Protein AF-A0A2D7YMP9-F1 (afdb_monomer)

Foldseek 3Di:
DDPVVLVVLLVLQVLLLLQLLVVLLVVLLVLLVLLVVLDDDFPDPVLNVLSVLQSLQVSSVVSVVVCVPPLSVCSNVPSDLVVSLLRQLLSSLVVVVQSVVQSVVCSVPVFGDDPVCVVVVVVVVCVCVVPPDPVVVVVVVVVSVVSSVVSSVSSVVSSVCVVVVVPDPVSVVSVVSNNCSNVVSLVVQQVCLLVVVCSNVVCQRSHPPRDRDHCVVVCVVVVVDDPVVSVVVVVVVD

Nearest PDB structures (foldseek):
  6v8q-assembly2_B  TM=9.177E-01  e=8.217E-13  Salmonella enterica subsp. enterica serovar Typhimurium str. 14028S
  6xlp-assembly1_A  TM=8.572E-01  e=4.202E-13  Escherichia coli
  6v8q-assembly1_A  TM=8.910E-01  e=3.458E-12  Salmonella enterica subsp. enterica serovar Typhimurium str. 14028S
  7t6d-assembly1_D  TM=9.020E-01  e=5.566E-11  Escherichia coli
  7t6d-assembly1_C  TM=8.479E-01  e=1.146E-11  Escherichia coli

Solvent-accessible surface area (backbone atoms only — not comparable to full-atom values): 12947 Å² total; per-residue (Å²): 134,56,75,67,63,52,49,55,51,36,53,51,45,48,54,34,48,53,54,42,38,52,54,47,19,54,51,39,39,62,55,46,52,56,41,63,70,63,42,85,81,58,93,42,75,66,29,45,52,44,52,54,32,32,47,51,7,51,30,40,45,54,45,48,53,49,36,60,72,61,45,48,55,46,37,74,70,51,91,47,71,71,59,52,35,52,52,49,15,50,52,51,34,52,52,50,51,51,52,50,54,33,49,58,43,25,65,73,71,71,47,65,80,46,87,72,49,48,60,54,50,50,51,52,47,47,60,53,55,78,68,44,52,72,64,54,58,49,47,54,54,49,50,52,51,51,45,34,52,47,32,38,48,47,38,51,50,40,57,75,42,37,72,63,55,71,69,45,73,58,59,65,55,51,50,51,51,32,53,50,24,36,53,50,30,41,53,52,46,36,51,26,62,73,70,65,39,52,72,51,59,74,51,51,74,60,49,82,94,52,75,75,58,77,52,64,74,60,36,41,72,71,67,77,42,60,68,68,63,49,52,53,52,53,65,73,75,107

Structure (mmCIF, N/CA/C/O backbone):
data_AF-A0A2D7YMP9-F1
#
_entry.id   AF-A0A2D7YMP9-F1
#
loop_
_atom_site.group_PDB
_atom_site.id
_atom_site.type_symbol
_atom_site.label_atom_id
_atom_site.label_alt_id
_atom_site.label_comp_id
_atom_site.label_asym_id
_atom_site.label_entity_id
_atom_site.label_seq_id
_atom_site.pdbx_PDB_ins_code
_atom_site.Cartn_x
_atom_site.Cartn_y
_atom_site.Cartn_z
_atom_site.occupancy
_atom_site.B_iso_or_equiv
_atom_site.auth_seq_id
_atom_site.auth_comp_id
_atom_site.auth_asym_id
_atom_site.auth_atom_id
_atom_site.pdbx_PDB_model_num
ATOM 1 N N . MET A 1 1 ? -30.411 -10.121 19.479 1.00 59.53 1 MET A N 1
ATOM 2 C CA . MET A 1 1 ? -30.102 -8.976 18.591 1.00 59.53 1 MET A CA 1
ATOM 3 C C . MET A 1 1 ? -30.874 -9.178 17.292 1.00 59.53 1 MET A C 1
ATOM 5 O O . MET A 1 1 ? -30.756 -10.252 16.712 1.00 59.53 1 MET A O 1
ATOM 9 N N . GLY A 1 2 ? -31.724 -8.233 16.882 1.00 77.62 2 GLY A N 1
ATOM 10 C CA . GLY A 1 2 ? -32.548 -8.393 15.673 1.00 77.62 2 GLY A CA 1
ATOM 11 C C . GLY A 1 2 ? -31.702 -8.449 14.391 1.00 77.62 2 GLY A C 1
ATOM 12 O O . GLY A 1 2 ? -30.609 -7.881 14.349 1.00 77.62 2 GLY A O 1
ATOM 13 N N . LYS A 1 3 ? -32.199 -9.111 13.332 1.00 76.50 3 LYS A N 1
ATOM 14 C CA . LYS A 1 3 ? -31.485 -9.246 12.041 1.00 76.50 3 LYS A CA 1
ATOM 15 C C . LYS A 1 3 ? -31.051 -7.886 11.462 1.00 76.50 3 LYS A C 1
ATOM 17 O O . LYS A 1 3 ? -29.930 -7.777 10.974 1.00 76.50 3 LYS A O 1
ATOM 22 N N . HIS A 1 4 ? -31.895 -6.857 11.575 1.00 79.75 4 HIS A N 1
ATOM 23 C CA . HIS A 1 4 ? -31.599 -5.490 11.119 1.00 79.75 4 HIS A CA 1
ATOM 24 C C . HIS A 1 4 ? -30.453 -4.844 11.911 1.00 79.75 4 HIS A C 1
ATOM 26 O O . HIS A 1 4 ? -29.448 -4.456 11.329 1.00 79.75 4 HIS A O 1
ATOM 32 N N . GLN A 1 5 ? -30.512 -4.893 13.245 1.00 84.44 5 GLN A N 1
ATOM 33 C CA . GLN A 1 5 ? -29.472 -4.338 14.119 1.00 84.44 5 GLN A CA 1
ATOM 34 C C . GLN A 1 5 ? -28.087 -4.974 13.886 1.00 84.44 5 GLN A C 1
ATOM 36 O O . GLN A 1 5 ? -27.057 -4.309 14.015 1.00 84.44 5 GLN A O 1
ATOM 41 N N . ARG A 1 6 ? -28.037 -6.272 13.542 1.00 85.94 6 ARG A N 1
ATOM 42 C CA . ARG A 1 6 ? -26.783 -6.947 13.167 1.00 85.94 6 ARG A CA 1
ATOM 43 C C . ARG A 1 6 ? -26.243 -6.425 11.834 1.00 85.94 6 ARG A C 1
ATOM 45 O O . ARG A 1 6 ? -25.046 -6.165 11.745 1.00 85.94 6 ARG A O 1
ATOM 52 N N . ARG A 1 7 ? -27.104 -6.266 10.823 1.00 87.62 7 ARG A N 1
ATOM 53 C CA . ARG A 1 7 ? -26.725 -5.740 9.500 1.00 87.62 7 ARG A CA 1
ATOM 54 C C . ARG A 1 7 ? -26.179 -4.318 9.597 1.00 87.62 7 ARG A C 1
ATOM 56 O O . ARG A 1 7 ? -25.094 -4.072 9.084 1.00 87.62 7 ARG A O 1
ATOM 63 N N . ASP A 1 8 ? -26.846 -3.438 10.338 1.00 89.69 8 ASP A N 1
ATOM 64 C CA . ASP A 1 8 ? -26.411 -2.044 10.510 1.00 89.69 8 ASP A CA 1
ATOM 65 C C . ASP A 1 8 ? -25.047 -1.956 11.201 1.00 89.69 8 ASP A C 1
ATOM 67 O O . ASP A 1 8 ? -24.183 -1.158 10.834 1.00 89.69 8 ASP A O 1
ATOM 71 N N . LYS A 1 9 ? -24.812 -2.833 12.183 1.00 90.06 9 LYS A N 1
ATOM 72 C CA . LYS A 1 9 ? -23.523 -2.921 12.868 1.00 90.06 9 LYS A CA 1
ATOM 73 C C . LYS A 1 9 ? -22.410 -3.383 11.930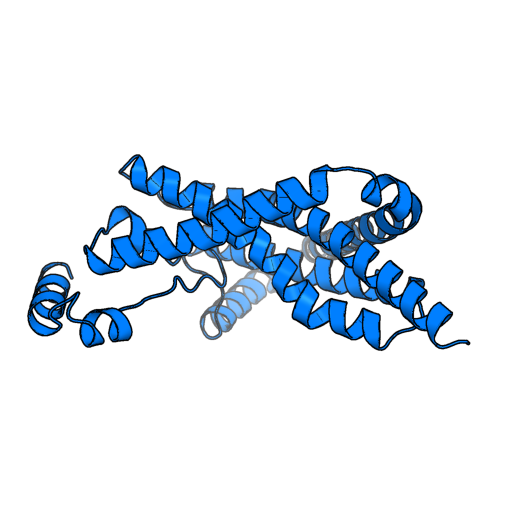 1.00 90.06 9 LYS A C 1
ATOM 75 O O . LYS A 1 9 ? -21.347 -2.772 11.934 1.00 90.06 9 LYS A O 1
ATOM 80 N N . ILE A 1 10 ? -22.652 -4.419 11.129 1.00 92.81 10 ILE A N 1
ATOM 81 C CA . ILE A 1 10 ? -21.683 -4.912 10.138 1.00 92.81 10 ILE A CA 1
ATOM 82 C C . ILE A 1 10 ? -21.397 -3.828 9.094 1.00 92.81 10 ILE A C 1
ATOM 84 O O . ILE A 1 10 ? -20.236 -3.527 8.838 1.00 92.81 10 ILE A O 1
ATOM 88 N N . ALA A 1 11 ? -22.429 -3.169 8.563 1.00 93.25 11 ALA A N 1
ATOM 89 C CA . ALA A 1 11 ? -22.275 -2.074 7.606 1.00 93.25 11 ALA A CA 1
ATOM 90 C C . ALA A 1 11 ? -21.438 -0.918 8.179 1.00 93.25 11 ALA A C 1
ATOM 92 O O . ALA A 1 11 ? -20.586 -0.358 7.486 1.00 93.25 11 ALA A O 1
ATOM 93 N N . ARG A 1 12 ? -21.618 -0.597 9.467 1.00 94.69 12 ARG A N 1
ATOM 94 C CA . ARG A 1 12 ? -20.795 0.391 10.176 1.00 94.69 12 ARG A CA 1
ATOM 95 C C . ARG A 1 12 ? -19.334 -0.050 10.306 1.00 94.69 12 ARG A C 1
ATOM 97 O O . ARG A 1 12 ? -18.453 0.783 10.115 1.00 94.69 12 ARG A O 1
ATOM 104 N N . LEU A 1 13 ? -19.067 -1.321 10.621 1.00 95.69 13 LEU A N 1
ATOM 105 C CA . LEU A 1 13 ? -17.701 -1.864 10.694 1.00 95.69 13 LEU A CA 1
ATOM 106 C C . LEU A 1 13 ? -17.018 -1.843 9.324 1.00 95.69 13 LEU A C 1
ATOM 108 O O . LEU A 1 13 ? -15.880 -1.402 9.228 1.00 95.69 13 LEU A O 1
ATOM 112 N N . ILE A 1 14 ? -17.729 -2.241 8.268 1.00 95.62 14 ILE A N 1
ATOM 113 C CA . ILE A 1 14 ? -17.225 -2.206 6.890 1.00 95.62 14 ILE A CA 1
ATOM 114 C C . ILE A 1 14 ? -16.919 -0.764 6.474 1.00 95.62 14 ILE A C 1
ATOM 116 O O . ILE A 1 14 ? -15.834 -0.483 5.977 1.00 95.62 14 ILE A O 1
ATOM 120 N N . SER A 1 15 ? -17.839 0.169 6.736 1.00 95.31 15 SER A N 1
ATOM 121 C CA . SER A 1 15 ? -17.632 1.590 6.428 1.00 95.31 15 SER A CA 1
ATOM 122 C C . SER A 1 15 ? -16.423 2.168 7.159 1.00 95.31 15 SER A C 1
ATOM 124 O O . SER A 1 15 ? -15.659 2.930 6.577 1.00 95.31 15 SER A O 1
ATOM 126 N N . TRP A 1 16 ? -16.244 1.806 8.430 1.00 97.00 16 TRP A N 1
ATOM 127 C CA . TRP A 1 16 ? -15.052 2.167 9.192 1.00 97.00 16 TRP A CA 1
ATOM 128 C C . TRP A 1 16 ? -13.780 1.580 8.568 1.00 97.00 16 TRP A C 1
ATOM 130 O O . TRP A 1 16 ? -12.804 2.306 8.392 1.00 97.00 16 TRP A O 1
ATOM 140 N N . GLY A 1 17 ? -13.820 0.301 8.188 1.00 96.81 17 GLY A N 1
ATOM 141 C CA . GLY A 1 17 ? -12.722 -0.393 7.527 1.00 96.81 17 GLY A CA 1
ATOM 142 C C . GLY A 1 17 ? -12.266 0.313 6.252 1.00 96.81 17 GLY A C 1
ATOM 143 O O . GLY A 1 17 ? -11.079 0.569 6.110 1.00 96.81 17 GLY A O 1
ATOM 144 N N . HIS A 1 18 ? -13.192 0.752 5.394 1.00 96.69 18 HIS A N 1
ATOM 145 C CA . HIS A 1 18 ? -12.845 1.521 4.194 1.00 96.69 18 HIS A CA 1
ATOM 146 C C . HIS A 1 18 ? -12.083 2.817 4.504 1.00 96.69 18 HIS A C 1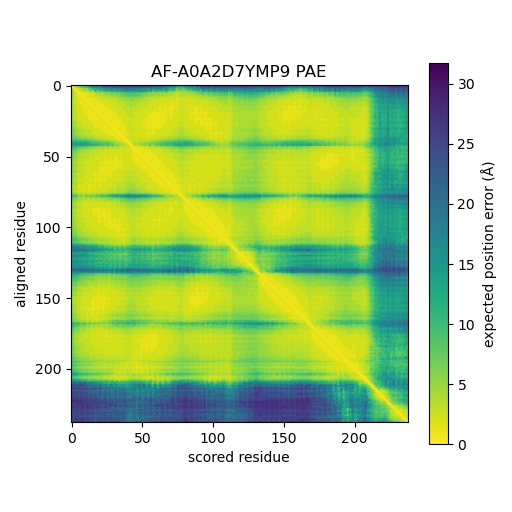
ATOM 148 O O . HIS A 1 18 ? -11.123 3.132 3.811 1.00 96.69 18 HIS A O 1
ATOM 154 N N . TRP A 1 19 ? -12.466 3.563 5.547 1.00 97.44 19 TRP A N 1
ATOM 155 C CA . TRP A 1 19 ? -11.752 4.788 5.934 1.00 97.44 19 TRP A CA 1
ATOM 156 C C . TRP A 1 19 ? -10.382 4.509 6.552 1.00 97.44 19 TRP A C 1
ATOM 158 O O . TRP A 1 19 ? -9.439 5.261 6.314 1.00 97.44 19 TRP A O 1
ATOM 168 N N . PHE A 1 20 ? -10.261 3.431 7.325 1.00 98.06 20 PHE A N 1
ATOM 169 C CA . PHE A 1 20 ? -8.976 2.961 7.836 1.00 98.06 20 PHE A CA 1
ATOM 170 C C . PHE A 1 20 ? -8.031 2.570 6.687 1.00 98.06 20 PHE A C 1
ATOM 172 O O . PHE A 1 20 ? -6.895 3.041 6.628 1.00 98.06 20 PHE A O 1
ATOM 179 N N . THR A 1 21 ? -8.533 1.793 5.725 1.00 97.75 21 THR A N 1
ATOM 180 C CA . THR A 1 21 ? -7.809 1.407 4.509 1.00 97.75 21 THR A CA 1
ATOM 181 C C . THR A 1 21 ? -7.459 2.611 3.648 1.00 97.75 21 THR A C 1
ATOM 183 O O . THR A 1 21 ? -6.346 2.681 3.150 1.00 97.75 21 THR A O 1
ATOM 186 N N . PHE A 1 22 ? -8.354 3.591 3.509 1.00 97.56 22 PHE A N 1
ATOM 187 C CA . PHE A 1 22 ? -8.082 4.815 2.756 1.00 97.56 22 PHE A CA 1
ATOM 188 C C . PHE A 1 22 ? -6.864 5.570 3.301 1.00 97.56 22 PHE A C 1
ATOM 190 O O . PHE A 1 22 ? -6.024 6.015 2.529 1.00 97.56 22 PHE A O 1
ATOM 197 N N . ILE A 1 23 ? -6.728 5.679 4.625 1.00 97.31 23 ILE A N 1
ATOM 198 C CA . ILE A 1 23 ? -5.545 6.305 5.234 1.00 97.31 23 ILE A CA 1
ATOM 199 C C . ILE A 1 23 ? -4.294 5.453 4.988 1.00 97.31 23 ILE A C 1
ATOM 201 O O . ILE A 1 23 ? -3.256 6.001 4.630 1.00 97.31 23 ILE A O 1
ATOM 205 N N . ASN A 1 24 ? -4.402 4.127 5.097 1.00 98.19 24 ASN A N 1
ATOM 206 C CA . ASN A 1 24 ? -3.301 3.214 4.783 1.00 98.19 24 ASN A CA 1
ATOM 207 C C . ASN A 1 24 ? -2.868 3.292 3.305 1.00 98.19 24 ASN A C 1
ATOM 209 O O . ASN A 1 24 ? -1.678 3.230 3.025 1.00 98.19 24 ASN A O 1
ATOM 213 N N . ILE A 1 25 ? -3.790 3.525 2.364 1.00 98.25 25 ILE A N 1
ATOM 214 C CA . ILE A 1 25 ? -3.462 3.812 0.957 1.00 98.25 25 ILE A CA 1
ATOM 215 C C . ILE A 1 25 ? -2.579 5.056 0.849 1.00 98.25 25 ILE A C 1
ATOM 217 O O . ILE A 1 25 ? -1.572 5.023 0.152 1.00 98.25 25 ILE A O 1
ATOM 221 N N . LEU A 1 26 ? -2.903 6.140 1.560 1.00 97.62 26 LEU A N 1
ATOM 222 C CA . LEU A 1 26 ? -2.080 7.355 1.532 1.00 97.62 26 LEU A CA 1
ATOM 223 C C . LEU A 1 26 ? -0.671 7.114 2.098 1.00 97.62 26 LEU A C 1
ATOM 225 O O . LEU A 1 26 ? 0.299 7.637 1.553 1.00 97.62 26 LEU A O 1
ATOM 229 N N . LEU A 1 27 ? -0.547 6.302 3.153 1.00 97.62 27 LEU A N 1
ATOM 230 C CA . LEU A 1 27 ? 0.755 5.903 3.705 1.00 97.62 27 LEU A CA 1
ATOM 231 C C . LEU A 1 27 ? 1.549 5.058 2.708 1.00 97.62 27 LEU A C 1
ATOM 233 O O . LEU A 1 27 ? 2.727 5.317 2.480 1.00 97.62 27 LEU A O 1
ATOM 237 N N . CYS A 1 28 ? 0.899 4.076 2.085 1.00 98.00 28 CYS A N 1
ATOM 238 C CA . CYS A 1 28 ? 1.513 3.229 1.073 1.00 98.00 28 CYS A CA 1
ATOM 239 C C . CYS A 1 28 ? 1.913 4.020 -0.173 1.00 98.00 28 CYS A C 1
ATOM 241 O O . CYS A 1 28 ? 2.969 3.741 -0.718 1.00 98.00 28 CYS A O 1
ATOM 243 N N . LEU A 1 29 ? 1.154 5.038 -0.585 1.00 98.19 29 LEU A N 1
ATOM 244 C CA . LEU A 1 29 ? 1.558 5.951 -1.658 1.00 98.19 29 LEU A CA 1
ATOM 245 C C . LEU A 1 29 ? 2.822 6.730 -1.276 1.00 98.19 29 LEU A C 1
ATOM 247 O O . LEU A 1 29 ? 3.768 6.765 -2.059 1.00 98.19 29 LEU A O 1
ATOM 251 N N . ALA A 1 30 ? 2.875 7.292 -0.064 1.00 97.81 30 ALA A N 1
ATOM 252 C CA . ALA A 1 30 ? 4.049 8.016 0.428 1.00 97.81 30 ALA A CA 1
ATOM 253 C C . ALA A 1 30 ? 5.300 7.123 0.544 1.00 97.81 30 ALA A C 1
ATOM 255 O O . ALA A 1 30 ? 6.406 7.557 0.237 1.00 97.81 30 ALA A O 1
ATOM 256 N N . LEU A 1 31 ? 5.143 5.859 0.945 1.00 97.00 31 LEU A N 1
ATOM 257 C CA . LEU A 1 31 ? 6.235 4.881 0.896 1.00 97.00 31 LEU A CA 1
ATOM 258 C C . LEU A 1 31 ? 6.564 4.478 -0.546 1.00 97.00 31 LEU A C 1
ATOM 260 O O . LEU A 1 31 ? 7.729 4.340 -0.898 1.00 97.00 31 LEU A O 1
ATOM 264 N N . GLY A 1 32 ? 5.551 4.348 -1.399 1.00 96.31 32 GLY A N 1
ATOM 265 C CA . GLY A 1 32 ? 5.676 4.009 -2.811 1.00 96.31 32 GLY A CA 1
ATOM 266 C C . GLY A 1 32 ? 6.517 5.007 -3.601 1.00 96.31 32 GLY A C 1
ATOM 267 O O . GLY A 1 32 ? 7.287 4.605 -4.468 1.00 96.31 32 GLY A O 1
ATOM 268 N N . SER A 1 33 ? 6.459 6.302 -3.267 1.00 96.94 33 SER A N 1
ATOM 269 C CA . SER A 1 33 ? 7.312 7.301 -3.927 1.00 96.94 33 SER A CA 1
ATOM 270 C C . SER A 1 33 ? 8.804 7.072 -3.674 1.00 96.94 33 SER A C 1
ATOM 272 O O . SER A 1 33 ? 9.626 7.478 -4.487 1.00 96.94 33 SER A O 1
ATOM 274 N N . LEU A 1 34 ? 9.166 6.377 -2.591 1.00 96.75 34 LEU A N 1
ATOM 275 C CA . LEU A 1 34 ? 10.555 6.020 -2.308 1.00 96.75 34 LEU A CA 1
ATOM 276 C C . LEU A 1 34 ? 11.070 4.888 -3.208 1.00 96.75 34 LEU A C 1
ATOM 278 O O . LEU A 1 34 ? 12.289 4.779 -3.350 1.00 96.75 34 LEU A O 1
ATOM 282 N N . TYR A 1 35 ? 10.180 4.081 -3.805 1.00 95.12 35 TYR A N 1
ATOM 283 C CA . TYR A 1 35 ? 10.531 3.125 -4.864 1.00 95.12 35 TYR A CA 1
ATOM 284 C C . TYR A 1 35 ? 10.782 3.850 -6.184 1.00 95.12 35 TYR A C 1
ATOM 286 O O . TYR A 1 35 ? 11.785 3.575 -6.832 1.00 95.12 35 TYR A O 1
ATOM 294 N N . LEU A 1 36 ? 9.937 4.828 -6.540 1.00 94.00 36 LEU A N 1
ATOM 295 C CA . LEU A 1 36 ? 10.167 5.677 -7.719 1.00 94.00 36 LEU A CA 1
ATOM 296 C C . LEU A 1 36 ? 11.530 6.380 -7.649 1.00 94.00 36 LEU A C 1
ATOM 298 O O . LEU A 1 36 ? 12.244 6.427 -8.639 1.00 94.00 36 LEU A O 1
ATOM 302 N N . GLU A 1 37 ? 11.904 6.890 -6.472 1.00 93.94 37 GLU A N 1
ATOM 303 C CA . GLU A 1 37 ? 13.219 7.506 -6.242 1.00 93.94 37 GLU A CA 1
ATOM 304 C C . GLU A 1 37 ? 14.374 6.497 -6.331 1.00 93.94 37 GLU A C 1
ATOM 306 O O . GLU A 1 37 ? 15.462 6.837 -6.784 1.00 93.94 37 GLU A O 1
ATOM 311 N N . ALA A 1 38 ? 14.153 5.263 -5.874 1.00 92.06 38 ALA A N 1
ATOM 312 C CA . ALA A 1 38 ? 15.165 4.210 -5.890 1.00 92.06 38 ALA A CA 1
ATOM 313 C C . ALA A 1 38 ? 15.384 3.600 -7.284 1.00 92.06 38 ALA A C 1
ATOM 315 O O . ALA A 1 38 ? 16.371 2.897 -7.488 1.00 92.06 38 ALA A O 1
ATOM 316 N N . SER A 1 39 ? 14.464 3.845 -8.215 1.00 90.38 39 SER A N 1
ATOM 317 C CA . SER A 1 39 ? 14.461 3.232 -9.540 1.00 90.38 39 SER A CA 1
ATOM 318 C C . SER A 1 39 ? 15.166 4.116 -10.569 1.00 90.38 39 SER A C 1
ATOM 320 O O . SER A 1 39 ? 15.154 5.344 -10.436 1.00 90.38 39 SER A O 1
ATOM 322 N N . PRO A 1 40 ? 15.757 3.531 -11.626 1.00 88.25 40 PRO A N 1
ATOM 323 C CA . PRO A 1 40 ? 16.297 4.307 -12.733 1.00 88.25 40 PRO A CA 1
ATOM 324 C C . PRO A 1 40 ? 15.221 5.220 -13.348 1.00 88.25 40 PRO A C 1
ATOM 326 O O . PRO A 1 40 ? 14.075 4.793 -13.517 1.00 88.25 40 PRO A O 1
ATOM 329 N N . PRO A 1 41 ? 15.556 6.475 -13.696 1.00 87.19 41 PRO A N 1
ATOM 330 C CA . PRO A 1 41 ? 14.599 7.377 -14.318 1.00 87.19 41 PRO A CA 1
ATOM 331 C C . PRO A 1 41 ? 14.206 6.866 -15.706 1.00 87.19 41 PRO A C 1
ATOM 333 O O . PRO A 1 41 ? 15.047 6.389 -16.465 1.00 87.19 41 PRO A O 1
ATOM 336 N N . SER A 1 42 ? 12.931 7.010 -16.065 1.00 90.00 42 SER A N 1
ATOM 337 C CA . SER A 1 42 ? 12.462 6.632 -17.398 1.00 90.00 42 SER A CA 1
ATOM 338 C C . SER A 1 42 ? 13.018 7.565 -18.477 1.00 90.00 42 SER A C 1
ATOM 340 O O . SER A 1 42 ? 13.043 8.783 -18.303 1.00 90.00 42 SER A O 1
ATOM 342 N N . GLU A 1 43 ? 13.377 7.008 -19.632 1.00 87.25 43 GLU A N 1
ATOM 343 C CA . GLU A 1 43 ? 13.958 7.773 -20.746 1.00 87.25 43 GLU A CA 1
ATOM 344 C C . GLU A 1 43 ? 12.920 8.568 -21.558 1.00 87.25 43 GLU A C 1
ATOM 346 O O . GLU A 1 43 ? 13.269 9.505 -22.277 1.00 87.25 43 GLU A O 1
ATOM 351 N N . THR A 1 44 ? 11.630 8.220 -21.451 1.00 94.38 44 THR A N 1
ATOM 352 C CA . THR A 1 44 ? 10.551 8.831 -22.243 1.00 94.38 44 THR A CA 1
ATOM 353 C C . THR A 1 44 ? 9.440 9.407 -21.370 1.00 94.38 44 THR A C 1
ATOM 355 O O . THR A 1 44 ? 9.093 8.868 -20.320 1.00 94.38 44 THR A O 1
ATOM 358 N N . ALA A 1 45 ? 8.807 10.487 -21.844 1.00 94.75 45 ALA A N 1
ATOM 359 C CA . ALA A 1 45 ? 7.686 11.119 -21.143 1.00 94.75 45 ALA A CA 1
ATOM 360 C C . ALA A 1 45 ? 6.490 10.168 -20.954 1.00 94.75 45 ALA A C 1
ATOM 362 O O . ALA A 1 45 ? 5.795 10.237 -19.941 1.00 94.75 45 ALA A O 1
ATOM 363 N N . LEU A 1 46 ? 6.263 9.267 -21.918 1.00 95.06 46 LEU A N 1
ATOM 364 C CA . LEU A 1 46 ? 5.216 8.252 -21.830 1.00 95.06 46 LEU A CA 1
ATOM 365 C C . LEU A 1 46 ? 5.517 7.244 -20.714 1.00 95.06 46 LEU A C 1
ATOM 367 O O . LEU A 1 46 ? 4.631 6.930 -19.922 1.00 95.06 46 LEU A O 1
ATOM 371 N N . ALA A 1 47 ? 6.768 6.793 -20.616 1.00 94.31 47 ALA A N 1
ATOM 372 C CA . ALA A 1 47 ? 7.214 5.887 -19.570 1.00 94.31 47 ALA A CA 1
ATOM 373 C C . ALA A 1 47 ? 7.147 6.537 -18.179 1.00 94.31 47 ALA A C 1
ATOM 375 O O . ALA A 1 47 ? 6.679 5.893 -17.245 1.00 94.31 47 ALA A O 1
ATOM 376 N N . THR A 1 48 ? 7.496 7.822 -18.045 1.00 95.50 48 THR A N 1
ATOM 377 C CA . THR A 1 48 ? 7.331 8.566 -16.784 1.00 95.50 48 THR A CA 1
ATOM 378 C C . THR A 1 48 ? 5.860 8.708 -16.386 1.00 95.50 48 THR A C 1
ATOM 380 O O . THR A 1 48 ? 5.506 8.518 -15.221 1.00 95.50 48 THR A O 1
ATOM 383 N N . LEU A 1 49 ? 4.979 9.032 -17.342 1.00 96.44 49 LEU A N 1
ATOM 384 C CA . LEU A 1 49 ? 3.53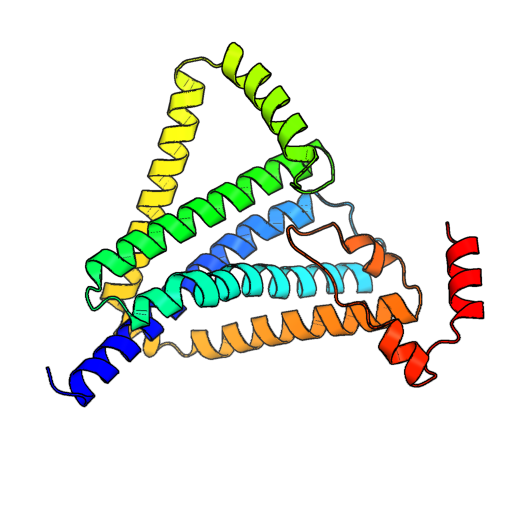9 9.102 -17.086 1.00 96.44 49 LEU A CA 1
ATOM 385 C C . LEU A 1 49 ? 3.005 7.740 -16.630 1.00 96.44 49 LEU A C 1
ATOM 387 O O . LEU A 1 49 ? 2.244 7.675 -15.663 1.00 96.44 49 LEU A O 1
ATOM 391 N N . TYR A 1 50 ? 3.441 6.663 -17.284 1.00 96.00 50 TYR A N 1
ATOM 392 C CA . TYR A 1 50 ? 3.124 5.302 -16.875 1.00 96.00 50 TYR A CA 1
ATOM 393 C C . TYR A 1 50 ? 3.588 5.019 -15.441 1.00 96.00 50 TYR A C 1
ATOM 395 O O . TYR A 1 50 ? 2.768 4.560 -14.649 1.00 96.00 50 TYR A O 1
ATOM 403 N N . SER A 1 51 ? 4.823 5.368 -15.057 1.00 95.75 51 SER A N 1
ATOM 404 C CA . SER A 1 51 ? 5.325 5.159 -13.688 1.00 95.75 51 SER A CA 1
ATOM 405 C C . SER A 1 51 ? 4.435 5.824 -12.638 1.00 95.75 51 SER A C 1
ATOM 407 O O . SER A 1 51 ? 4.115 5.212 -11.620 1.00 95.75 51 SER A O 1
ATOM 409 N N . VAL A 1 52 ? 3.982 7.059 -12.890 1.00 96.69 52 VAL A N 1
ATOM 410 C CA . VAL A 1 52 ? 3.096 7.800 -11.974 1.00 96.69 52 VAL A CA 1
ATOM 411 C C . VAL A 1 52 ? 1.713 7.156 -11.894 1.00 96.69 52 VAL A C 1
ATOM 413 O O . VAL A 1 52 ? 1.179 6.970 -10.799 1.00 96.69 52 VAL A O 1
ATOM 416 N N . VAL A 1 53 ? 1.119 6.797 -13.034 1.00 97.44 53 VAL A N 1
ATOM 417 C CA . VAL A 1 53 ? -0.202 6.150 -13.076 1.00 97.44 53 VAL A CA 1
ATOM 418 C C . VAL A 1 53 ? -0.151 4.777 -12.401 1.00 97.44 53 VAL A C 1
ATOM 420 O O . VAL A 1 53 ? -1.032 4.454 -11.602 1.00 97.44 53 VAL A O 1
ATOM 423 N N . ASN A 1 54 ? 0.903 4.002 -12.663 1.00 96.25 54 ASN A N 1
ATOM 424 C CA . ASN A 1 54 ? 1.133 2.699 -12.056 1.00 96.25 54 ASN A CA 1
ATOM 425 C C . ASN A 1 54 ? 1.361 2.813 -10.544 1.00 96.25 54 ASN A C 1
ATOM 427 O O . ASN A 1 54 ? 0.739 2.080 -9.783 1.00 96.25 54 ASN A O 1
ATOM 431 N N . TRP A 1 55 ? 2.159 3.784 -10.090 1.00 97.38 55 TRP A N 1
ATOM 432 C CA . TRP A 1 55 ? 2.381 4.058 -8.666 1.00 97.38 55 TRP A CA 1
ATOM 433 C C . TRP A 1 55 ? 1.066 4.320 -7.926 1.00 97.38 55 TRP A C 1
ATOM 435 O O . TRP A 1 55 ? 0.786 3.682 -6.909 1.00 97.38 55 TRP A O 1
ATOM 445 N N . ILE A 1 56 ? 0.231 5.219 -8.461 1.00 98.12 56 ILE A N 1
ATOM 446 C CA . ILE A 1 56 ? -1.056 5.565 -7.848 1.00 98.12 56 ILE A CA 1
ATOM 447 C C . ILE A 1 56 ? -1.980 4.344 -7.802 1.00 98.12 56 ILE A C 1
ATOM 449 O O . ILE A 1 56 ? -2.605 4.084 -6.774 1.00 98.12 56 ILE A O 1
ATOM 453 N N . GLY A 1 57 ? -2.074 3.598 -8.906 1.00 97.12 57 GLY A N 1
ATOM 454 C CA . GLY A 1 57 ? -2.930 2.418 -9.006 1.00 97.12 57 GLY A CA 1
ATOM 455 C C . GLY A 1 57 ? -2.491 1.287 -8.075 1.00 97.12 57 GLY A C 1
ATOM 456 O O . GLY A 1 57 ? -3.293 0.788 -7.283 1.00 97.12 57 GLY A O 1
ATOM 457 N N . HIS A 1 58 ? -1.213 0.908 -8.132 1.00 96.81 58 HIS A N 1
ATOM 458 C CA . HIS A 1 58 ? -0.650 -0.233 -7.407 1.00 96.81 58 HIS A CA 1
ATOM 459 C C . HIS A 1 58 ? -0.679 -0.034 -5.891 1.00 96.81 58 HIS A C 1
ATOM 461 O O . HIS A 1 58 ? -1.219 -0.865 -5.158 1.00 96.81 58 HIS A O 1
ATOM 467 N N . PHE A 1 59 ? -0.182 1.104 -5.398 1.00 97.06 59 PHE A N 1
ATOM 468 C CA . PHE A 1 59 ? -0.144 1.370 -3.955 1.00 97.06 59 PHE A CA 1
ATOM 469 C C . PHE A 1 59 ? -1.512 1.719 -3.358 1.00 97.06 59 PHE A C 1
ATOM 471 O O . PHE A 1 59 ? -1.678 1.643 -2.140 1.00 97.06 59 PHE A O 1
ATOM 478 N N . ALA A 1 60 ? -2.516 2.033 -4.184 1.00 97.12 60 ALA A N 1
ATOM 479 C CA . ALA A 1 60 ? -3.908 2.065 -3.743 1.00 97.12 60 ALA A CA 1
ATOM 480 C C . ALA A 1 60 ? -4.557 0.674 -3.716 1.00 97.12 60 ALA A C 1
ATOM 482 O O . ALA A 1 60 ? -5.338 0.371 -2.810 1.00 97.12 60 ALA A O 1
ATOM 483 N N . PHE A 1 61 ? -4.222 -0.187 -4.678 1.00 96.56 61 PHE A N 1
ATOM 484 C CA . PHE A 1 61 ? -4.707 -1.562 -4.739 1.00 96.56 61 PHE A CA 1
ATOM 485 C C . PHE A 1 61 ? -4.181 -2.417 -3.578 1.00 96.56 61 PHE A C 1
ATOM 487 O O . PHE A 1 61 ? -4.954 -3.159 -2.968 1.00 96.56 61 PHE A O 1
ATOM 494 N N . LEU A 1 62 ? -2.900 -2.283 -3.222 1.00 95.00 62 LEU A N 1
ATOM 495 C CA . LEU A 1 62 ? -2.235 -3.165 -2.263 1.00 95.00 62 LEU A CA 1
ATOM 496 C C . LEU A 1 62 ? -2.908 -3.172 -0.866 1.00 95.00 62 LEU A C 1
ATOM 498 O O . LEU A 1 62 ? -3.337 -4.239 -0.421 1.00 95.00 62 LEU A O 1
ATOM 502 N N . PRO A 1 63 ? -3.135 -2.042 -0.165 1.00 96.50 63 PRO A N 1
ATOM 503 C CA . PRO A 1 63 ? -3.835 -2.073 1.126 1.00 96.50 63 PRO A CA 1
ATOM 504 C C . PRO A 1 63 ? -5.309 -2.464 0.989 1.00 96.50 63 PRO A C 1
ATOM 506 O O . PRO A 1 63 ? -5.904 -3.012 1.921 1.00 96.50 63 PRO A O 1
ATOM 509 N N . PHE A 1 64 ? -5.915 -2.188 -0.169 1.00 96.56 64 PHE A N 1
ATOM 510 C CA . PHE A 1 64 ? -7.306 -2.522 -0.438 1.00 96.56 64 PHE A CA 1
ATOM 511 C C . PHE A 1 64 ? -7.526 -4.034 -0.577 1.00 96.56 64 PHE A C 1
ATOM 513 O O . PHE A 1 64 ? -8.463 -4.566 0.023 1.00 96.56 64 PHE A O 1
ATOM 520 N N . VAL A 1 65 ? -6.647 -4.757 -1.276 1.00 95.88 65 VAL A N 1
ATOM 521 C CA . VAL A 1 65 ? -6.739 -6.223 -1.359 1.00 95.88 65 VAL A CA 1
ATOM 522 C C . VAL A 1 65 ? -6.470 -6.880 -0.000 1.00 95.88 65 VAL A C 1
ATOM 524 O O . VAL A 1 65 ? -7.214 -7.777 0.399 1.00 95.88 65 VAL A O 1
ATOM 527 N N . PHE A 1 66 ? -5.520 -6.367 0.793 1.00 94.50 66 PHE A N 1
ATOM 528 C CA . PHE A 1 66 ? -5.327 -6.821 2.177 1.00 94.50 66 PHE A CA 1
ATOM 529 C C . PHE A 1 66 ? -6.553 -6.563 3.056 1.00 94.50 66 PHE A C 1
ATOM 531 O O . PHE A 1 66 ? -6.912 -7.409 3.878 1.00 94.50 66 PHE A O 1
ATOM 538 N N . PHE A 1 67 ? -7.248 -5.438 2.869 1.00 96.06 67 PHE A N 1
ATOM 539 C CA . PHE A 1 67 ? -8.523 -5.201 3.537 1.00 96.06 67 PHE A CA 1
ATOM 540 C C . PHE A 1 67 ? -9.557 -6.272 3.175 1.00 96.06 67 PHE A C 1
ATOM 542 O O . PHE A 1 67 ? -10.165 -6.838 4.083 1.00 96.06 67 PHE A O 1
ATOM 549 N N . ILE A 1 68 ? -9.731 -6.589 1.889 1.00 96.88 68 ILE A N 1
ATOM 550 C CA . ILE A 1 68 ? -10.693 -7.605 1.431 1.00 96.88 68 ILE A CA 1
ATOM 551 C C . ILE A 1 68 ? -10.367 -8.988 2.004 1.00 96.88 68 ILE A C 1
ATOM 553 O O . ILE A 1 68 ? -11.278 -9.701 2.422 1.00 96.88 68 ILE A O 1
ATOM 557 N N . ILE A 1 69 ? -9.091 -9.374 2.030 1.00 96.38 69 ILE A N 1
ATOM 558 C CA . ILE A 1 69 ? -8.676 -10.724 2.431 1.00 96.38 69 ILE A CA 1
ATOM 559 C C . ILE A 1 69 ? -8.628 -10.872 3.956 1.00 96.38 69 ILE A C 1
ATOM 561 O O . ILE A 1 69 ? -9.067 -11.890 4.486 1.00 96.38 69 ILE A O 1
ATOM 565 N N . LEU A 1 70 ? -8.106 -9.875 4.677 1.00 95.38 70 LEU A N 1
ATOM 566 C CA . LEU A 1 70 ? -7.804 -10.006 6.106 1.00 95.38 70 LEU A CA 1
ATOM 567 C C . LEU A 1 70 ? -8.825 -9.307 7.009 1.00 95.38 70 LEU A C 1
ATOM 569 O O . LEU A 1 70 ? -9.242 -9.872 8.017 1.00 95.38 70 LEU A O 1
ATOM 573 N N . ILE A 1 71 ? -9.250 -8.084 6.679 1.00 95.00 71 ILE A N 1
ATOM 574 C CA . ILE A 1 71 ? -10.062 -7.252 7.588 1.00 95.00 71 ILE A CA 1
ATOM 575 C C . ILE A 1 71 ? -11.561 -7.451 7.339 1.00 95.00 71 ILE A C 1
ATOM 577 O O . ILE A 1 71 ? -12.342 -7.577 8.285 1.00 95.00 71 ILE A O 1
ATOM 581 N N . PHE A 1 72 ? -11.986 -7.506 6.079 1.00 96.25 72 PHE A N 1
ATOM 582 C CA . PHE A 1 72 ? -13.388 -7.643 5.701 1.00 96.25 72 PHE A CA 1
ATOM 583 C C . PHE A 1 72 ? -14.041 -8.921 6.261 1.00 96.25 72 PHE A C 1
ATOM 585 O O . PHE A 1 72 ? -15.124 -8.802 6.841 1.00 96.25 72 PHE A O 1
ATOM 592 N N . PRO A 1 73 ? -13.413 -10.117 6.227 1.00 95.38 73 PRO A N 1
ATOM 593 C CA . PRO A 1 73 ? -13.996 -11.311 6.840 1.00 95.38 73 PRO A CA 1
ATOM 594 C C . PRO A 1 73 ? -14.147 -11.161 8.358 1.00 95.38 73 PRO A C 1
ATOM 596 O O . PRO A 1 73 ? -15.165 -11.561 8.929 1.00 95.38 73 PRO A O 1
ATOM 599 N N . LEU A 1 74 ? -13.188 -10.501 9.018 1.00 93.00 74 LEU A N 1
ATOM 600 C CA . LEU A 1 74 ? -13.269 -10.205 10.448 1.00 93.00 74 LEU A CA 1
ATOM 601 C C . LEU A 1 74 ? -14.442 -9.270 10.772 1.00 93.00 74 LEU A C 1
ATOM 603 O O . LEU A 1 74 ? -15.089 -9.465 11.801 1.00 93.00 74 LEU A O 1
ATOM 607 N N . CYS A 1 75 ? -14.789 -8.317 9.898 1.00 93.19 75 CYS A N 1
ATOM 608 C CA . CYS A 1 75 ? -15.991 -7.484 10.051 1.00 93.19 75 CYS A CA 1
ATOM 609 C C . CYS A 1 75 ? -17.293 -8.305 10.047 1.00 93.19 75 CYS A C 1
ATOM 611 O O . CYS A 1 75 ? -18.270 -7.905 10.685 1.00 93.19 75 CYS A O 1
ATOM 613 N N . LEU A 1 76 ? -17.329 -9.429 9.320 1.00 92.00 76 LEU A N 1
ATOM 614 C CA . LEU A 1 76 ? -18.509 -10.297 9.216 1.00 92.00 76 LEU A CA 1
ATOM 615 C C . LEU A 1 76 ? -18.648 -11.236 10.423 1.00 92.00 76 LEU A C 1
ATOM 617 O O . LEU A 1 76 ? -19.768 -11.500 10.881 1.00 92.00 76 LEU A O 1
ATOM 621 N N . VAL A 1 77 ? -17.516 -11.737 10.927 1.00 90.25 77 VAL A N 1
ATOM 622 C CA . VAL A 1 77 ? -17.458 -12.735 12.005 1.00 90.25 77 VAL A CA 1
ATOM 623 C C . VAL A 1 77 ? -17.472 -12.082 13.388 1.00 90.25 77 VAL A C 1
ATOM 625 O O . VAL A 1 77 ? -18.202 -12.534 14.271 1.00 90.25 77 VAL A O 1
ATOM 628 N N . LEU A 1 78 ? -16.702 -11.009 13.600 1.00 85.44 78 LEU A N 1
ATOM 629 C CA . LEU A 1 78 ? -16.512 -10.417 14.924 1.00 85.44 78 LEU A CA 1
ATOM 630 C C . LEU A 1 78 ? -17.553 -9.328 15.224 1.00 85.44 78 LEU A C 1
ATOM 632 O O . LEU A 1 78 ? -17.595 -8.292 14.561 1.00 85.44 78 LEU A O 1
ATOM 636 N N . PRO A 1 79 ? -18.337 -9.456 16.311 1.00 77.56 79 PRO A N 1
ATOM 637 C CA . PRO A 1 79 ? -19.280 -8.419 16.711 1.00 77.56 79 PRO A CA 1
ATOM 638 C C . PRO A 1 79 ? -18.616 -7.285 17.515 1.00 77.56 79 PRO A C 1
ATOM 640 O O . PRO A 1 79 ? -19.310 -6.364 17.948 1.00 77.56 79 PRO A O 1
ATOM 643 N N . TYR A 1 80 ? -17.306 -7.312 17.771 1.00 87.81 80 TYR A N 1
ATOM 644 C CA . TYR A 1 80 ? -16.648 -6.397 18.711 1.00 87.81 80 TYR A CA 1
ATOM 645 C C . TYR A 1 80 ? -15.760 -5.366 18.005 1.00 87.81 80 TYR A C 1
ATOM 647 O O . TYR A 1 80 ? -14.598 -5.628 17.703 1.00 87.81 80 TYR A O 1
ATOM 655 N N . ALA A 1 81 ? -16.277 -4.143 17.836 1.00 89.44 81 ALA A N 1
ATOM 656 C CA . ALA A 1 81 ? -15.569 -3.047 17.165 1.00 89.44 81 ALA A CA 1
ATOM 657 C C . ALA A 1 81 ? -14.207 -2.703 17.797 1.00 89.44 81 ALA A C 1
ATOM 659 O O . ALA A 1 81 ? -13.298 -2.257 17.113 1.00 89.44 81 ALA A O 1
ATOM 660 N N . ARG A 1 82 ? -14.040 -2.872 19.116 1.00 92.62 82 ARG A N 1
ATOM 661 C CA . ARG A 1 82 ? -12.758 -2.595 19.788 1.00 92.62 82 ARG A CA 1
ATOM 662 C C . ARG A 1 82 ? -11.679 -3.611 19.406 1.00 92.62 82 ARG A C 1
ATOM 664 O O . ARG A 1 82 ? -10.559 -3.202 19.135 1.00 92.62 82 ARG A O 1
ATOM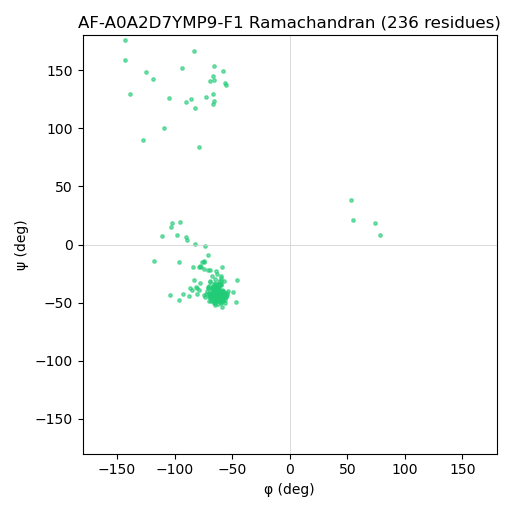 671 N N . ILE A 1 83 ? -12.040 -4.892 19.351 1.00 93.00 83 ILE A N 1
ATOM 672 C CA . ILE A 1 83 ? -11.124 -5.984 19.001 1.00 93.00 83 ILE A CA 1
ATOM 673 C C . ILE A 1 83 ? -10.759 -5.899 17.518 1.00 93.00 83 ILE A C 1
ATOM 675 O O . ILE A 1 83 ? -9.582 -5.954 17.182 1.00 93.00 83 ILE A O 1
ATOM 679 N N . LEU A 1 84 ? -11.750 -5.668 16.649 1.00 94.75 84 LEU A N 1
ATOM 680 C CA . LEU A 1 84 ? -11.525 -5.503 15.211 1.00 94.75 84 LEU A CA 1
ATOM 681 C C . LEU A 1 84 ? -10.508 -4.391 14.912 1.00 94.75 84 LEU A C 1
ATOM 683 O O . LEU A 1 84 ? -9.611 -4.585 14.103 1.00 94.75 84 LEU A O 1
ATOM 687 N N . ARG A 1 85 ? -10.622 -3.246 15.597 1.00 95.69 85 ARG A N 1
ATOM 688 C CA . ARG A 1 85 ? -9.705 -2.109 15.423 1.00 95.69 85 ARG A CA 1
ATOM 689 C C . ARG A 1 85 ? -8.276 -2.434 15.846 1.00 95.69 85 ARG A C 1
ATOM 691 O O . ARG A 1 85 ? -7.351 -1.995 15.180 1.00 95.69 85 ARG A O 1
ATOM 698 N N . GLY A 1 86 ? -8.104 -3.211 16.916 1.00 96.69 86 GLY A N 1
ATOM 699 C CA . GLY A 1 86 ? -6.786 -3.689 17.339 1.00 96.69 86 GLY A CA 1
ATOM 700 C C . GLY A 1 86 ? -6.157 -4.627 16.308 1.00 96.69 86 GLY A C 1
ATOM 701 O O . GLY A 1 86 ? -5.008 -4.428 15.932 1.00 96.69 86 GLY A O 1
ATOM 702 N N . TRP A 1 87 ? -6.929 -5.590 15.793 1.00 95.88 87 TRP A N 1
ATOM 703 C CA . TRP A 1 87 ? -6.458 -6.503 14.744 1.00 95.88 87 TRP A CA 1
ATOM 704 C C . TRP A 1 87 ? -6.118 -5.786 13.443 1.00 95.88 87 TRP A C 1
ATOM 706 O O . TRP A 1 87 ? -5.065 -6.038 12.874 1.00 95.88 87 TRP A O 1
ATOM 716 N N . ALA A 1 88 ? -6.974 -4.873 12.988 1.00 97.00 88 ALA A N 1
ATOM 717 C CA . ALA A 1 88 ? -6.717 -4.091 11.786 1.00 97.00 88 ALA A CA 1
ATOM 718 C C . ALA A 1 88 ? -5.456 -3.225 11.921 1.00 97.00 88 ALA A C 1
ATOM 720 O O . ALA A 1 88 ? -4.656 -3.194 10.995 1.00 97.00 88 ALA A O 1
ATOM 721 N N . ALA A 1 89 ? -5.248 -2.583 13.078 1.00 98.12 89 ALA A N 1
ATOM 722 C CA . ALA A 1 89 ? -4.039 -1.805 13.339 1.00 98.12 89 ALA A CA 1
ATOM 723 C C . ALA A 1 89 ? -2.777 -2.681 13.341 1.00 98.12 89 ALA A C 1
ATOM 725 O O . ALA A 1 89 ? -1.769 -2.297 12.755 1.00 98.12 89 ALA A O 1
ATOM 726 N N . LEU A 1 90 ? -2.843 -3.874 13.945 1.00 97.75 90 LEU A N 1
ATOM 727 C CA . LEU A 1 90 ? -1.742 -4.838 13.929 1.00 97.75 90 LEU A CA 1
ATOM 728 C C . LEU A 1 90 ? -1.426 -5.311 12.504 1.00 97.75 90 LEU A C 1
ATOM 730 O O . LEU A 1 90 ? -0.268 -5.296 12.104 1.00 97.75 90 LEU A O 1
ATOM 734 N N . ILE A 1 91 ? -2.449 -5.689 11.731 1.00 97.06 91 ILE A N 1
ATOM 735 C CA . ILE A 1 91 ? -2.304 -6.111 10.331 1.00 97.06 91 ILE A CA 1
ATOM 736 C C . ILE A 1 91 ? -1.708 -4.979 9.485 1.00 97.06 91 ILE A C 1
ATOM 738 O O . ILE A 1 91 ? -0.755 -5.220 8.751 1.00 97.06 91 ILE A O 1
ATOM 742 N N . GLY A 1 92 ? -2.224 -3.751 9.615 1.00 97.62 92 GLY A N 1
ATOM 743 C CA . GLY A 1 92 ? -1.705 -2.575 8.907 1.00 97.62 92 GLY A CA 1
ATOM 744 C C . GLY A 1 92 ? -0.245 -2.292 9.256 1.00 97.62 92 GLY A C 1
ATOM 745 O O . GLY A 1 92 ? 0.583 -2.127 8.367 1.00 97.62 92 GLY A O 1
ATOM 746 N N . SER A 1 93 ? 0.103 -2.364 10.544 1.00 98.12 93 SER A N 1
ATOM 747 C CA . SER A 1 93 ? 1.482 -2.165 11.010 1.00 98.12 93 SER A CA 1
ATOM 748 C C . SER A 1 93 ? 2.432 -3.215 10.448 1.00 98.12 93 SER A C 1
ATOM 750 O O . SER A 1 93 ? 3.505 -2.870 9.968 1.00 98.12 93 SER A O 1
ATOM 752 N N . LEU A 1 94 ? 2.043 -4.493 10.469 1.00 96.88 94 LEU A N 1
ATOM 753 C CA . LEU A 1 94 ? 2.844 -5.570 9.884 1.00 96.88 94 LEU A CA 1
ATOM 754 C C . LEU A 1 94 ? 2.993 -5.405 8.366 1.00 96.88 94 LEU A C 1
ATOM 756 O O . LEU A 1 94 ? 4.085 -5.607 7.846 1.00 96.88 94 LEU A O 1
ATOM 760 N N . GLY A 1 95 ? 1.930 -4.992 7.670 1.00 96.25 95 GLY A N 1
ATOM 761 C CA . GLY A 1 95 ? 1.973 -4.695 6.238 1.00 96.25 95 GLY A CA 1
ATOM 762 C C . GLY A 1 95 ? 2.928 -3.547 5.903 1.00 96.25 95 GLY A C 1
ATOM 763 O O . GLY A 1 95 ? 3.739 -3.675 4.990 1.00 96.25 95 GLY A O 1
ATOM 764 N N . ILE A 1 96 ? 2.896 -2.457 6.674 1.00 97.38 96 ILE A N 1
ATOM 765 C CA . ILE A 1 96 ? 3.817 -1.326 6.501 1.00 97.38 96 ILE A CA 1
ATOM 766 C C . ILE A 1 96 ? 5.258 -1.732 6.832 1.00 97.38 96 ILE A C 1
ATOM 768 O O . ILE A 1 96 ? 6.161 -1.374 6.083 1.00 97.38 96 ILE A O 1
ATOM 772 N N . VAL A 1 97 ? 5.497 -2.510 7.896 1.00 95.50 97 VAL A N 1
ATOM 773 C CA . VAL A 1 97 ? 6.840 -3.043 8.196 1.00 95.50 97 VAL A CA 1
ATOM 774 C C . VAL A 1 97 ? 7.356 -3.896 7.047 1.00 95.50 97 VAL A C 1
ATOM 776 O O . VAL A 1 97 ? 8.497 -3.714 6.637 1.00 95.50 97 VAL A O 1
ATOM 779 N N . ALA A 1 98 ? 6.529 -4.796 6.509 1.00 93.31 98 ALA A N 1
ATOM 780 C CA . ALA A 1 98 ? 6.907 -5.618 5.367 1.00 93.31 98 ALA A CA 1
ATOM 781 C C . ALA A 1 98 ? 7.245 -4.752 4.144 1.00 93.31 98 ALA A C 1
ATOM 783 O O . ALA A 1 98 ? 8.260 -4.985 3.496 1.00 93.31 98 ALA A O 1
ATOM 784 N N . LEU A 1 99 ? 6.452 -3.709 3.878 1.00 95.44 99 LEU A N 1
ATOM 785 C CA . LEU A 1 99 ? 6.687 -2.796 2.762 1.00 95.44 99 LEU A CA 1
ATOM 786 C C . LEU A 1 99 ? 7.961 -1.952 2.930 1.00 95.44 99 LEU A C 1
ATOM 788 O O . LEU A 1 99 ? 8.658 -1.694 1.953 1.00 95.44 99 LEU A O 1
ATOM 792 N N . VAL A 1 100 ? 8.271 -1.520 4.155 1.00 94.62 100 VAL A N 1
ATOM 793 C CA . VAL A 1 100 ? 9.515 -0.800 4.474 1.00 94.62 100 VAL A CA 1
ATOM 794 C C . VAL A 1 100 ? 10.719 -1.734 4.382 1.00 94.62 100 VAL A C 1
ATOM 796 O O . VAL A 1 100 ? 11.749 -1.338 3.847 1.00 94.62 100 VAL A O 1
ATOM 799 N N . ALA A 1 101 ? 10.603 -2.968 4.875 1.00 90.44 101 ALA A N 1
ATOM 800 C CA . ALA A 1 101 ? 11.664 -3.964 4.769 1.00 90.44 101 ALA A CA 1
ATOM 801 C C . ALA A 1 101 ? 11.990 -4.273 3.302 1.00 90.44 101 ALA A C 1
ATOM 803 O O . ALA A 1 101 ? 13.163 -4.288 2.935 1.00 90.44 101 ALA A O 1
ATOM 804 N N . ASP A 1 102 ? 10.961 -4.446 2.468 1.00 92.62 102 ASP A N 1
ATOM 805 C CA . ASP A 1 102 ? 11.135 -4.627 1.030 1.00 92.62 102 ASP A CA 1
ATOM 806 C C . ASP A 1 102 ? 11.783 -3.405 0.373 1.00 92.62 102 ASP A C 1
ATOM 808 O O . ASP A 1 102 ? 12.755 -3.562 -0.353 1.00 92.62 102 ASP A O 1
ATOM 812 N N . LEU A 1 103 ? 11.359 -2.187 0.720 1.00 93.81 103 LEU A N 1
ATOM 813 C CA . LEU A 1 103 ? 11.932 -0.954 0.171 1.00 93.81 103 LEU A CA 1
ATOM 814 C C . LEU A 1 103 ? 13.425 -0.817 0.487 1.00 93.81 103 LEU A C 1
ATOM 816 O O . LEU A 1 103 ? 14.215 -0.432 -0.375 1.00 93.81 103 LEU A O 1
ATOM 820 N N . LEU A 1 104 ? 13.813 -1.091 1.736 1.00 91.00 104 LEU A N 1
ATOM 821 C CA . LEU A 1 104 ? 15.213 -1.038 2.157 1.00 91.00 104 LEU A CA 1
ATOM 822 C C . LEU A 1 104 ? 16.050 -2.073 1.405 1.00 91.00 104 LEU A C 1
ATOM 824 O O . LEU A 1 104 ? 17.171 -1.776 0.998 1.00 91.00 104 LEU A O 1
ATOM 828 N N . PHE A 1 105 ? 15.493 -3.264 1.192 1.00 88.50 105 PHE A N 1
ATOM 829 C CA . PHE A 1 105 ? 16.146 -4.313 0.426 1.00 88.50 105 PHE A CA 1
ATOM 830 C C . PHE A 1 105 ? 16.257 -3.943 -1.060 1.00 88.50 105 PHE A C 1
ATOM 832 O O . PHE A 1 105 ? 17.345 -3.997 -1.627 1.00 88.50 105 PHE A O 1
ATOM 839 N N . TYR A 1 106 ? 15.172 -3.468 -1.668 1.00 90.12 106 TYR A N 1
ATOM 840 C CA . TYR A 1 106 ? 15.135 -3.003 -3.051 1.00 90.12 106 TYR A CA 1
ATOM 841 C C . TYR A 1 106 ? 16.169 -1.901 -3.306 1.00 90.12 106 TYR A C 1
ATOM 843 O O . TYR A 1 106 ? 16.942 -1.993 -4.254 1.00 90.12 106 TYR A O 1
ATOM 851 N N . ARG A 1 107 ? 16.279 -0.912 -2.407 1.00 91.44 107 ARG A N 1
ATOM 852 C CA . ARG A 1 107 ? 17.307 0.144 -2.489 1.00 91.44 107 ARG A CA 1
ATOM 853 C C . ARG A 1 107 ? 18.739 -0.389 -2.452 1.00 91.44 107 ARG A C 1
ATOM 855 O O . ARG A 1 107 ? 19.624 0.231 -3.029 1.00 91.44 107 ARG A O 1
ATOM 862 N N . GLN A 1 108 ? 18.973 -1.495 -1.751 1.00 87.06 108 GLN A N 1
ATOM 863 C CA . GLN A 1 108 ? 20.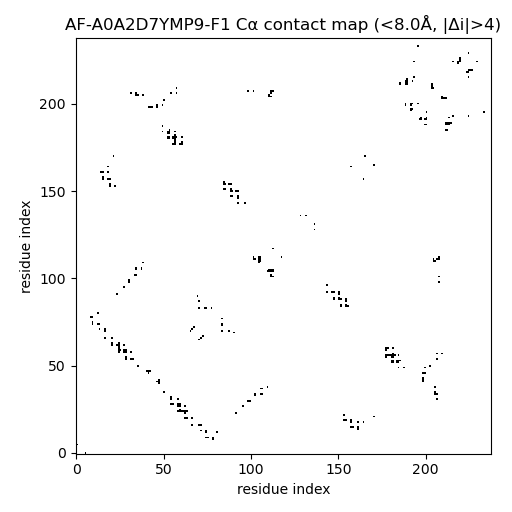305 -2.069 -1.583 1.00 87.06 108 GLN A CA 1
ATOM 864 C C . GLN A 1 108 ? 20.693 -3.014 -2.728 1.00 87.06 108 GLN A C 1
ATOM 866 O O . GLN A 1 108 ? 21.861 -3.043 -3.113 1.00 87.06 108 GLN A O 1
ATOM 871 N N . TYR A 1 109 ? 19.744 -3.800 -3.245 1.00 84.94 109 TYR A N 1
ATOM 872 C CA . TYR A 1 109 ? 20.028 -4.902 -4.173 1.00 84.94 109 TYR A CA 1
ATOM 873 C C . TYR A 1 109 ? 19.392 -4.748 -5.563 1.00 84.94 109 TYR A C 1
ATOM 875 O O . TYR A 1 109 ? 19.778 -5.475 -6.474 1.00 84.94 109 TYR A O 1
ATOM 883 N N . GLY A 1 110 ? 18.439 -3.831 -5.744 1.00 85.88 110 GLY A N 1
ATOM 884 C CA . GLY A 1 110 ? 17.746 -3.587 -7.015 1.00 85.88 110 GLY A CA 1
ATOM 885 C C . GLY A 1 110 ? 16.640 -4.591 -7.364 1.00 85.88 110 GLY A C 1
ATOM 886 O O . GLY A 1 110 ? 16.127 -4.550 -8.475 1.00 85.88 110 GLY A O 1
ATOM 887 N N . TYR A 1 111 ? 16.270 -5.494 -6.450 1.00 85.25 111 TYR A N 1
ATOM 888 C CA . TYR A 1 111 ? 15.168 -6.447 -6.627 1.00 85.25 111 TYR A CA 1
ATOM 889 C C . TYR A 1 111 ? 14.406 -6.673 -5.313 1.00 85.25 111 TYR A C 1
ATOM 891 O O . TYR A 1 111 ? 14.929 -6.410 -4.230 1.00 85.25 111 TYR A O 1
ATOM 899 N N . HIS A 1 112 ? 13.163 -7.150 -5.408 1.00 88.69 112 HIS A N 1
ATOM 900 C CA . HIS A 1 112 ? 12.248 -7.302 -4.270 1.00 88.69 112 HIS A CA 1
ATOM 901 C C . HIS A 1 112 ? 12.456 -8.592 -3.460 1.00 88.69 112 HIS A C 1
ATOM 903 O O . HIS A 1 112 ? 13.108 -9.554 -3.884 1.00 88.69 112 HIS A O 1
ATOM 909 N N . LEU A 1 113 ? 11.849 -8.636 -2.275 1.00 81.50 113 LEU A N 1
ATOM 910 C CA . LEU A 1 113 ? 11.866 -9.803 -1.404 1.00 81.50 113 LEU A CA 1
ATOM 911 C C . LEU A 1 113 ? 11.110 -10.984 -2.012 1.00 81.50 113 LEU A C 1
ATOM 913 O O . LEU A 1 113 ? 9.955 -10.885 -2.418 1.00 81.50 113 LEU A O 1
ATOM 917 N N . ASN A 1 114 ? 11.767 -12.142 -2.022 1.00 80.75 114 ASN A N 1
ATOM 918 C CA . ASN A 1 114 ? 11.225 -13.410 -2.483 1.00 80.75 114 ASN A CA 1
ATOM 919 C C . ASN A 1 114 ? 11.736 -14.562 -1.599 1.00 80.75 114 ASN A C 1
ATOM 921 O O . ASN A 1 114 ? 12.543 -14.377 -0.685 1.00 80.75 114 ASN A O 1
ATOM 925 N N . SER A 1 115 ? 11.258 -15.781 -1.856 1.00 71.75 115 SER A N 1
ATOM 926 C CA . SER A 1 115 ? 11.611 -16.961 -1.056 1.00 71.75 115 SER A CA 1
ATOM 927 C C . SER A 1 115 ? 13.110 -17.283 -1.043 1.00 71.75 115 SER A C 1
ATOM 929 O O . SER A 1 115 ? 13.599 -17.837 -0.062 1.00 71.75 115 SER A O 1
ATOM 931 N N . TYR A 1 116 ? 13.845 -16.943 -2.104 1.00 67.88 116 TYR A N 1
ATOM 932 C CA . TYR A 1 116 ? 15.284 -17.190 -2.220 1.00 67.88 116 TYR A CA 1
ATOM 933 C C . TYR A 1 116 ? 16.111 -16.077 -1.568 1.00 67.88 116 TYR A C 1
ATOM 935 O O . TYR A 1 116 ? 17.097 -16.358 -0.884 1.00 67.88 116 TYR A O 1
ATOM 943 N N . SER A 1 117 ? 15.685 -14.820 -1.709 1.00 71.88 117 SER A N 1
ATOM 944 C CA . SER A 1 117 ? 16.363 -13.664 -1.119 1.00 71.88 117 SER A CA 1
ATOM 945 C C . SER A 1 117 ? 16.156 -13.546 0.388 1.00 71.88 117 SER A C 1
ATOM 947 O O . SER A 1 117 ? 16.961 -12.910 1.063 1.00 71.88 117 SER A O 1
ATOM 949 N N . LEU A 1 118 ? 15.176 -14.259 0.955 1.00 73.12 118 LEU A N 1
ATOM 950 C CA . LEU A 1 118 ? 14.990 -14.353 2.403 1.00 73.12 118 LEU A CA 1
ATOM 951 C C . LEU A 1 118 ? 16.194 -14.988 3.118 1.00 73.12 118 LEU A C 1
ATOM 953 O O . LEU A 1 118 ? 16.537 -14.579 4.224 1.00 73.12 118 LEU A O 1
ATOM 957 N N . ALA A 1 119 ? 16.874 -15.952 2.488 1.00 77.00 119 ALA A N 1
ATOM 958 C CA . ALA A 1 119 ? 18.094 -16.538 3.045 1.00 77.00 119 ALA A CA 1
ATOM 959 C C . ALA A 1 119 ? 19.265 -15.542 3.025 1.00 77.00 119 ALA A C 1
ATOM 961 O O . ALA A 1 119 ? 20.074 -15.529 3.951 1.00 77.00 119 ALA A O 1
ATOM 962 N N . GLN A 1 120 ? 19.338 -14.697 1.993 1.00 76.38 120 GLN A N 1
ATOM 963 C CA . GLN A 1 120 ? 20.326 -13.624 1.901 1.00 76.38 120 GLN A CA 1
ATOM 964 C C . GLN A 1 120 ? 20.053 -12.548 2.956 1.00 76.38 120 GLN A C 1
ATOM 966 O O . GLN A 1 120 ? 20.939 -12.237 3.744 1.00 76.38 120 GLN A O 1
ATOM 971 N N . MET A 1 121 ? 18.805 -12.082 3.066 1.00 76.56 121 MET A N 1
ATOM 972 C CA . MET A 1 121 ? 18.382 -11.190 4.144 1.00 76.56 121 MET A CA 1
ATOM 973 C C . MET A 1 121 ? 18.682 -11.757 5.524 1.00 76.56 121 MET A C 1
ATOM 975 O O . MET A 1 121 ? 19.112 -11.013 6.391 1.00 76.56 121 MET A O 1
ATOM 979 N N . ALA A 1 122 ? 18.419 -13.045 5.755 1.00 76.75 122 ALA A N 1
ATOM 980 C CA . ALA A 1 122 ? 18.653 -13.667 7.051 1.00 76.75 122 ALA A CA 1
ATOM 981 C C . ALA A 1 122 ? 20.143 -13.664 7.405 1.00 76.75 122 ALA A C 1
ATOM 983 O O . ALA A 1 122 ? 20.481 -13.349 8.540 1.00 76.75 122 ALA A O 1
ATOM 984 N N . LYS A 1 123 ? 21.026 -13.939 6.436 1.00 81.06 123 LYS A N 1
ATOM 985 C CA . LYS A 1 123 ? 22.479 -13.827 6.620 1.00 81.06 123 LYS A CA 1
ATOM 986 C C . LYS A 1 123 ? 22.901 -12.388 6.892 1.00 81.06 123 LYS A C 1
ATOM 988 O O . LYS A 1 123 ? 23.626 -12.142 7.848 1.00 81.06 123 LYS A O 1
ATOM 993 N N . ASP A 1 124 ? 22.420 -11.435 6.101 1.00 79.75 124 ASP A N 1
ATOM 994 C CA . ASP A 1 124 ? 22.779 -10.026 6.268 1.00 79.75 124 ASP A CA 1
ATOM 995 C C . ASP A 1 124 ? 22.248 -9.491 7.608 1.00 79.75 124 ASP A C 1
ATOM 997 O O . ASP A 1 124 ? 22.981 -8.856 8.362 1.00 79.75 124 ASP A O 1
ATOM 1001 N N . ALA A 1 125 ? 21.023 -9.859 7.986 1.00 77.50 125 ALA A N 1
ATOM 1002 C CA . ALA A 1 125 ? 20.458 -9.590 9.299 1.00 77.50 125 ALA A CA 1
ATOM 1003 C C . ALA A 1 125 ? 21.294 -10.240 10.405 1.00 77.50 125 ALA A C 1
ATOM 1005 O O . ALA A 1 125 ? 21.596 -9.571 11.382 1.00 77.50 125 ALA A O 1
ATOM 1006 N N . GLU A 1 126 ? 21.720 -11.495 10.265 1.00 78.81 126 GLU A N 1
ATOM 1007 C CA . GLU A 1 126 ? 22.599 -12.152 11.235 1.00 78.81 126 GLU A CA 1
ATOM 1008 C C . GLU A 1 126 ? 23.921 -11.396 11.387 1.00 78.81 126 GLU A C 1
ATOM 1010 O O . GLU A 1 126 ? 24.343 -11.168 12.514 1.00 78.81 126 GLU A O 1
ATOM 1015 N N . THR A 1 127 ? 24.535 -10.904 10.307 1.00 79.69 127 THR A N 1
ATOM 1016 C CA . THR A 1 127 ? 25.751 -10.077 10.419 1.00 79.69 127 THR A CA 1
ATOM 1017 C C . THR A 1 127 ? 25.491 -8.749 11.136 1.00 79.69 127 THR A C 1
ATOM 1019 O O . THR A 1 127 ? 26.267 -8.357 12.009 1.00 79.69 127 THR A O 1
ATOM 1022 N N . VAL A 1 128 ? 24.372 -8.082 10.832 1.00 76.94 128 VAL A N 1
ATOM 1023 C CA . VAL A 1 128 ? 23.964 -6.826 11.476 1.00 76.94 128 VAL A CA 1
ATOM 1024 C C . VAL A 1 128 ? 23.630 -7.053 12.951 1.00 76.94 128 VAL A C 1
ATOM 1026 O O . VAL A 1 128 ? 24.024 -6.250 13.794 1.00 76.94 128 VAL A O 1
ATOM 1029 N N . PHE A 1 129 ? 22.941 -8.147 13.285 1.00 76.62 129 PHE A N 1
ATOM 1030 C CA . PHE A 1 129 ? 22.478 -8.463 14.635 1.00 76.62 129 PHE A CA 1
ATOM 1031 C C . PHE A 1 129 ? 23.542 -9.131 15.511 1.00 76.62 129 PHE A C 1
ATOM 1033 O O . PHE A 1 129 ? 23.561 -8.870 16.712 1.00 76.62 129 PHE A O 1
ATOM 1040 N N . ALA A 1 130 ? 24.471 -9.911 14.952 1.00 73.00 130 ALA A N 1
ATOM 1041 C CA . ALA A 1 130 ? 25.578 -10.528 15.691 1.00 73.00 130 ALA A CA 1
ATOM 1042 C C . ALA A 1 130 ? 26.531 -9.484 16.300 1.00 73.00 130 ALA A C 1
ATOM 1044 O O . ALA A 1 130 ? 27.161 -9.747 17.322 1.00 73.00 130 ALA A O 1
ATOM 1045 N N . GLY A 1 131 ? 26.596 -8.287 15.705 1.00 65.19 131 GLY A N 1
ATOM 1046 C CA . GLY A 1 131 ? 27.277 -7.110 16.250 1.00 65.19 131 GLY A CA 1
ATOM 1047 C C . GLY A 1 131 ? 26.333 -5.980 16.673 1.00 65.19 131 GLY A C 1
ATOM 1048 O O . GLY A 1 131 ? 26.808 -4.889 16.999 1.00 65.19 131 GLY A O 1
ATOM 1049 N N . ALA A 1 132 ? 25.010 -6.193 16.653 1.00 74.56 132 ALA A N 1
ATOM 1050 C CA . ALA A 1 132 ? 24.066 -5.133 16.973 1.00 74.56 132 ALA A CA 1
ATOM 1051 C C . ALA A 1 132 ? 24.200 -4.750 18.440 1.00 74.56 132 ALA A C 1
ATOM 1053 O O . ALA A 1 132 ? 23.965 -5.547 19.351 1.00 74.56 132 ALA A O 1
ATOM 1054 N N . SER A 1 133 ? 24.506 -3.477 18.677 1.00 78.88 133 SER A N 1
ATOM 1055 C CA . SER A 1 133 ? 24.344 -2.920 20.011 1.00 78.88 133 SER A CA 1
ATOM 1056 C C . SER A 1 133 ? 22.886 -3.081 20.460 1.00 78.88 133 SER A C 1
ATOM 1058 O O . SER A 1 133 ? 21.956 -3.004 19.651 1.00 78.88 133 SER A O 1
ATOM 1060 N N . PHE A 1 134 ? 22.674 -3.239 21.768 1.00 82.25 134 PHE A N 1
ATOM 1061 C CA . PHE A 1 134 ? 21.343 -3.235 22.389 1.00 82.25 134 PHE A CA 1
ATOM 1062 C C . PHE A 1 134 ? 20.455 -2.076 21.884 1.00 82.25 134 PHE A C 1
ATOM 1064 O O . PHE A 1 134 ? 19.242 -2.230 21.754 1.00 82.25 134 PHE A O 1
ATOM 1071 N N . LEU A 1 135 ? 21.068 -0.942 21.522 1.00 85.56 135 LEU A N 1
ATOM 1072 C CA . LEU A 1 135 ? 20.396 0.234 20.971 1.00 85.56 135 LEU A CA 1
ATOM 1073 C C . LEU A 1 135 ? 19.741 -0.010 19.602 1.00 85.56 135 LEU A C 1
ATOM 1075 O O . LEU A 1 135 ? 18.671 0.538 19.359 1.00 85.56 135 LEU A O 1
ATOM 1079 N N . ILE A 1 136 ? 20.329 -0.828 18.722 1.00 85.44 136 ILE A N 1
ATOM 1080 C CA . ILE A 1 136 ? 19.760 -1.122 17.392 1.00 85.44 136 ILE A CA 1
ATOM 1081 C C . ILE A 1 136 ? 18.499 -1.974 17.538 1.00 85.44 136 ILE A C 1
ATOM 1083 O O . ILE A 1 136 ? 17.455 -1.632 16.985 1.00 85.44 136 ILE A O 1
ATOM 1087 N N . ILE A 1 137 ? 18.569 -3.045 18.334 1.00 86.06 137 ILE A N 1
ATOM 1088 C CA . ILE A 1 137 ? 17.416 -3.918 18.605 1.00 86.06 137 ILE A CA 1
ATOM 1089 C C . ILE A 1 137 ? 16.294 -3.111 19.266 1.00 86.06 137 ILE A C 1
ATOM 1091 O O . ILE A 1 137 ? 15.136 -3.191 18.850 1.00 86.06 137 ILE A O 1
ATOM 1095 N N . LEU A 1 138 ? 16.642 -2.288 20.260 1.00 89.94 138 LEU A N 1
ATOM 1096 C CA . LEU A 1 138 ? 15.693 -1.396 20.915 1.00 89.94 138 LEU A CA 1
ATOM 1097 C C . LEU A 1 138 ? 15.082 -0.392 19.928 1.00 89.94 138 LEU A C 1
ATOM 1099 O O . LEU A 1 138 ? 13.880 -0.153 19.984 1.00 89.94 138 LEU A O 1
ATOM 1103 N N . GLY A 1 139 ? 15.878 0.159 19.009 1.00 90.56 139 GLY A N 1
ATOM 1104 C CA . GLY A 1 139 ? 15.426 1.087 17.975 1.00 90.56 139 GLY A CA 1
ATOM 1105 C C . GLY A 1 139 ? 14.410 0.464 17.018 1.00 90.56 139 GLY A C 1
ATOM 1106 O O . GLY A 1 139 ? 13.362 1.060 16.779 1.00 90.56 139 GLY A O 1
ATOM 1107 N N . VAL A 1 140 ? 14.665 -0.754 16.528 1.00 89.12 140 VAL A N 1
ATOM 1108 C CA . VAL A 1 140 ? 13.731 -1.490 15.653 1.00 89.12 140 VAL A CA 1
ATOM 1109 C C . VAL A 1 140 ? 12.425 -1.799 16.387 1.00 89.12 140 VAL A C 1
ATOM 1111 O O . VAL A 1 140 ? 11.341 -1.539 15.860 1.00 89.12 140 VAL A O 1
ATOM 1114 N N . LEU A 1 141 ? 12.512 -2.297 17.625 1.00 92.50 141 LEU A N 1
ATOM 1115 C CA . LEU A 1 141 ? 11.338 -2.582 18.452 1.00 92.50 141 LEU A CA 1
ATOM 1116 C C . LEU A 1 141 ? 10.514 -1.311 18.706 1.00 92.50 141 LEU A C 1
ATOM 1118 O O . LEU A 1 141 ? 9.294 -1.316 18.544 1.00 92.50 141 LEU A O 1
ATOM 1122 N N . LEU A 1 142 ? 11.174 -0.213 19.081 1.00 95.31 142 LEU A N 1
ATOM 1123 C CA . LEU A 1 142 ? 10.524 1.071 19.327 1.00 95.31 142 LEU A CA 1
ATOM 1124 C C . LEU A 1 142 ? 9.877 1.604 18.045 1.00 95.31 142 LEU A C 1
ATOM 1126 O O . LEU A 1 142 ? 8.735 2.053 18.097 1.00 95.31 142 LEU A O 1
ATOM 1130 N N . GLY A 1 143 ? 10.547 1.484 16.896 1.00 95.12 143 GLY A N 1
ATOM 1131 C CA . GLY A 1 143 ? 9.995 1.841 15.589 1.00 95.12 143 GLY A CA 1
ATOM 1132 C C . GLY A 1 143 ? 8.691 1.101 15.286 1.00 95.12 143 GLY A C 1
ATOM 1133 O O . GLY A 1 143 ? 7.689 1.735 14.950 1.00 95.12 143 GLY A O 1
ATOM 1134 N N . PHE A 1 144 ? 8.658 -0.219 15.501 1.00 95.88 144 PHE A N 1
ATOM 1135 C CA . PHE A 1 144 ? 7.428 -1.004 15.361 1.00 95.88 144 PHE A CA 1
ATOM 1136 C C . PHE A 1 144 ? 6.331 -0.552 16.334 1.00 95.88 144 PHE A C 1
ATOM 1138 O O . PHE A 1 144 ? 5.178 -0.404 15.932 1.00 95.88 144 PHE A O 1
ATOM 1145 N N . LEU A 1 145 ? 6.665 -0.293 17.602 1.00 97.62 145 LEU A N 1
ATOM 1146 C CA . LEU A 1 145 ? 5.689 0.160 18.599 1.00 97.62 145 LEU A CA 1
ATOM 1147 C C . LEU A 1 145 ? 5.121 1.549 18.281 1.00 97.62 145 LEU A C 1
ATOM 1149 O O . LEU A 1 145 ? 3.929 1.778 18.490 1.00 97.62 145 LEU A O 1
ATOM 1153 N N . VAL A 1 146 ? 5.940 2.464 17.759 1.00 97.75 146 VAL A N 1
ATOM 1154 C CA . VAL A 1 146 ? 5.496 3.790 17.304 1.00 97.75 146 VAL A CA 1
ATOM 1155 C C . VAL A 1 146 ? 4.541 3.654 16.124 1.00 97.75 146 VAL A C 1
ATOM 1157 O O . VAL A 1 146 ? 3.466 4.254 16.147 1.00 97.75 146 VAL A O 1
ATOM 1160 N N . LEU A 1 147 ? 4.882 2.823 15.137 1.00 97.62 147 LEU A N 1
ATOM 1161 C CA . LEU A 1 147 ? 4.012 2.537 13.997 1.00 97.62 147 LEU A CA 1
ATOM 1162 C C . LEU A 1 147 ? 2.687 1.897 14.440 1.00 97.62 147 LEU A C 1
ATOM 1164 O O . LEU A 1 147 ? 1.620 2.340 14.024 1.00 97.62 147 LEU A O 1
ATOM 1168 N N . LEU A 1 148 ? 2.735 0.921 15.348 1.00 98.31 148 LEU A N 1
ATOM 1169 C CA . LEU A 1 148 ? 1.538 0.294 15.907 1.00 98.31 148 LEU A CA 1
ATOM 1170 C C . LEU A 1 148 ? 0.675 1.291 16.683 1.00 98.31 148 LEU A C 1
ATOM 1172 O O . LEU A 1 148 ? -0.551 1.286 16.558 1.00 98.31 148 LEU A O 1
ATOM 1176 N N . GLY A 1 149 ? 1.298 2.173 17.463 1.00 98.25 149 GLY A N 1
ATOM 1177 C CA . GLY A 1 149 ? 0.617 3.272 18.141 1.00 98.25 149 GLY A CA 1
ATOM 1178 C C . GLY A 1 149 ? -0.060 4.225 17.155 1.00 98.25 149 GLY A C 1
ATOM 1179 O O . GLY A 1 149 ? -1.204 4.627 17.378 1.00 98.25 149 GLY A O 1
ATOM 1180 N N . PHE A 1 150 ? 0.608 4.533 16.044 1.00 98.25 150 PHE A N 1
ATOM 1181 C CA . PHE A 1 150 ? 0.063 5.346 14.964 1.00 98.25 150 PHE A CA 1
ATOM 1182 C C . PHE A 1 150 ? -1.134 4.667 14.279 1.00 98.25 150 PHE A C 1
ATOM 1184 O O . PHE A 1 150 ? -2.202 5.273 14.192 1.00 98.25 150 PHE A O 1
ATOM 1191 N N . GLU A 1 151 ? -1.032 3.394 13.894 1.00 98.44 151 GLU A N 1
ATOM 1192 C CA . GLU A 1 151 ? -2.151 2.645 13.301 1.00 98.44 151 GLU A CA 1
ATOM 1193 C C . GLU A 1 151 ? -3.335 2.512 14.269 1.00 98.44 151 GLU A C 1
ATOM 1195 O O . GLU A 1 151 ? -4.498 2.663 13.886 1.00 98.44 151 GLU A O 1
ATOM 1200 N N . LEU A 1 152 ? -3.069 2.311 15.564 1.00 98.31 152 LEU A N 1
ATOM 1201 C CA . LEU A 1 152 ? -4.107 2.338 16.593 1.00 98.31 152 LEU A CA 1
ATOM 1202 C C . LEU A 1 152 ? -4.760 3.717 16.689 1.00 98.31 152 LEU A C 1
ATOM 1204 O O . LEU A 1 152 ? -5.985 3.795 16.824 1.00 98.31 152 LEU A O 1
ATOM 1208 N N . LEU A 1 153 ? -3.990 4.804 16.623 1.00 98.25 153 LEU A N 1
ATOM 1209 C CA . LEU A 1 153 ? -4.522 6.165 16.600 1.00 98.25 153 LEU A CA 1
ATOM 1210 C C . LEU A 1 153 ? -5.442 6.341 15.394 1.00 98.25 153 LEU A C 1
ATOM 1212 O O . LEU A 1 153 ? -6.595 6.729 15.584 1.00 98.25 153 LEU A O 1
ATOM 1216 N N . VAL A 1 154 ? -4.995 5.972 14.193 1.00 98.06 154 VAL A N 1
ATOM 1217 C CA . VAL A 1 154 ? -5.784 6.032 12.955 1.00 98.06 154 VAL A CA 1
ATOM 1218 C C . VAL A 1 154 ? -7.070 5.211 13.082 1.00 98.06 154 VAL A C 1
ATOM 1220 O O . VAL A 1 154 ? -8.164 5.729 12.837 1.00 98.06 154 VAL A O 1
ATOM 1223 N N . ALA A 1 155 ? -6.987 3.964 13.552 1.00 97.69 155 ALA A N 1
ATOM 1224 C CA . ALA A 1 155 ? -8.136 3.083 13.761 1.00 97.69 155 ALA A CA 1
ATOM 1225 C C . ALA A 1 155 ? -9.139 3.644 14.787 1.00 97.69 155 ALA A C 1
ATOM 1227 O O . ALA A 1 155 ? -10.357 3.512 14.635 1.00 97.69 155 ALA A O 1
ATOM 1228 N N . ASN A 1 156 ? -8.657 4.284 15.856 1.00 97.62 156 ASN A N 1
ATOM 1229 C CA . ASN A 1 156 ? -9.502 4.950 16.849 1.00 97.62 156 ASN A CA 1
ATOM 1230 C C . ASN A 1 156 ? -10.116 6.248 16.310 1.00 97.62 156 ASN A C 1
ATOM 1232 O O . ASN A 1 156 ? -11.298 6.506 16.546 1.00 97.62 156 ASN A O 1
ATOM 1236 N N . TYR A 1 157 ? -9.334 7.054 15.600 1.00 97.62 157 TYR A N 1
ATOM 1237 C CA . TYR A 1 157 ? -9.742 8.344 15.063 1.00 97.62 157 TYR A CA 1
ATOM 1238 C C . TYR A 1 157 ? -10.844 8.181 14.016 1.00 97.62 157 TYR A C 1
ATOM 1240 O O . TYR A 1 157 ? -11.909 8.787 14.150 1.00 97.62 157 TYR A O 1
ATOM 1248 N N . THR A 1 158 ? -10.633 7.290 13.046 1.00 96.69 158 THR A N 1
ATOM 1249 C CA . THR A 1 158 ? -11.616 6.948 12.004 1.00 96.69 158 THR A CA 1
ATOM 1250 C C . THR A 1 158 ? -12.908 6.384 12.587 1.00 96.69 158 THR A C 1
ATOM 1252 O O . THR A 1 158 ? -13.988 6.663 12.077 1.00 96.69 158 THR A O 1
ATOM 1255 N N . TRP A 1 159 ? -12.834 5.625 13.685 1.00 97.00 159 TRP A N 1
ATOM 1256 C CA . TRP A 1 159 ? -14.024 5.106 14.362 1.00 97.00 159 TRP A CA 1
ATOM 1257 C C . TRP A 1 159 ? -14.835 6.206 15.050 1.00 97.00 159 TRP A C 1
ATOM 1259 O O . TRP A 1 159 ? -16.064 6.226 14.941 1.00 97.00 159 TRP A O 1
ATOM 1269 N N . LYS A 1 160 ? -14.154 7.112 15.763 1.00 96.62 160 LYS A N 1
ATOM 1270 C CA . LYS A 1 160 ? -14.793 8.231 16.470 1.00 96.62 160 LYS A CA 1
ATOM 1271 C C . LYS A 1 160 ? -15.452 9.214 15.498 1.00 96.62 160 LYS A C 1
ATOM 1273 O O . LYS A 1 160 ? -16.576 9.626 15.752 1.00 96.62 160 LYS A O 1
ATOM 1278 N N . HIS A 1 161 ? -14.805 9.505 14.370 1.00 96.19 161 HIS A N 1
ATOM 1279 C CA . HIS A 1 161 ? -15.261 10.501 13.391 1.00 96.19 161 HIS A CA 1
ATOM 1280 C C . HIS A 1 161 ? -15.934 9.881 12.156 1.00 96.19 161 HIS A C 1
ATOM 1282 O O . HIS A 1 161 ? -16.069 10.535 11.125 1.00 96.19 161 HIS A O 1
ATOM 1288 N N . LEU A 1 162 ? -16.383 8.622 12.234 1.00 95.38 162 LEU A N 1
ATOM 1289 C CA . LEU A 1 162 ? -16.930 7.898 11.080 1.00 95.38 162 LEU A CA 1
ATOM 1290 C C . LEU A 1 162 ? -18.073 8.651 10.384 1.00 95.38 162 LEU A C 1
ATOM 1292 O O . LEU A 1 162 ? -18.124 8.692 9.160 1.00 95.38 162 LEU A O 1
ATOM 1296 N N . GLN A 1 163 ? -18.977 9.257 11.158 1.00 93.12 163 GLN A N 1
ATOM 1297 C CA . GLN A 1 163 ? -20.116 9.994 10.604 1.00 93.12 163 GLN A CA 1
ATOM 1298 C C . GLN A 1 163 ? -19.681 11.242 9.831 1.00 93.12 163 GLN A C 1
ATOM 1300 O O . GLN A 1 163 ? -20.265 11.557 8.798 1.00 93.12 163 GLN A O 1
ATOM 1305 N N . GLU A 1 164 ? -18.660 11.949 10.313 1.00 93.56 164 GLU A N 1
ATOM 1306 C CA . GLU A 1 164 ? -18.110 13.124 9.635 1.00 93.56 164 GLU A CA 1
ATOM 1307 C C . GLU A 1 164 ? -17.388 12.716 8.355 1.00 93.56 164 GLU A C 1
ATOM 1309 O O . GLU A 1 164 ? -17.605 13.318 7.305 1.00 93.56 164 GLU A O 1
ATOM 1314 N N . LEU A 1 165 ? -16.584 11.652 8.427 1.00 92.50 165 LEU A N 1
ATOM 1315 C CA . LEU A 1 165 ? -15.876 11.097 7.280 1.00 92.50 165 LEU A CA 1
ATOM 1316 C C . LEU A 1 165 ? -16.858 10.640 6.195 1.00 92.50 165 LEU A C 1
ATOM 1318 O O . LEU A 1 165 ? -16.716 11.049 5.049 1.00 92.50 165 LEU A O 1
ATOM 1322 N N . GLN A 1 166 ? -17.916 9.904 6.550 1.00 90.31 166 GLN A N 1
ATOM 1323 C CA . GLN A 1 166 ? -18.956 9.465 5.607 1.00 90.31 166 GLN A CA 1
ATOM 1324 C C . GLN A 1 166 ? -19.679 10.617 4.895 1.00 90.31 166 GLN A C 1
ATOM 1326 O O . GLN A 1 166 ? -20.164 10.431 3.783 1.00 90.31 166 GLN A O 1
ATOM 1331 N N . ARG A 1 167 ? -19.758 11.807 5.505 1.00 90.88 167 ARG A N 1
ATOM 1332 C CA . ARG A 1 167 ? -20.338 12.995 4.857 1.00 90.88 167 ARG A CA 1
ATOM 1333 C C . ARG A 1 167 ? -19.389 13.638 3.846 1.00 90.88 167 ARG A C 1
ATOM 1335 O O . ARG A 1 167 ? -19.845 14.401 2.994 1.00 90.88 167 ARG A O 1
ATOM 1342 N N . ARG A 1 168 ? -18.082 13.360 3.916 1.00 88.56 168 ARG A N 1
ATOM 1343 C CA . ARG A 1 168 ? -17.111 13.892 2.956 1.00 88.56 168 ARG A CA 1
ATOM 1344 C C . ARG A 1 168 ? -17.278 13.183 1.613 1.00 88.56 168 ARG A C 1
ATOM 1346 O O . ARG A 1 168 ? -17.173 11.965 1.521 1.00 88.56 168 ARG A O 1
ATOM 1353 N N . ARG A 1 169 ? -17.435 13.962 0.540 1.00 82.69 169 ARG A N 1
ATOM 1354 C CA . ARG A 1 169 ? -17.511 13.443 -0.841 1.00 82.69 169 ARG A CA 1
ATOM 1355 C C . ARG A 1 169 ? -16.164 12.972 -1.407 1.00 82.69 169 ARG A C 1
ATOM 1357 O O . ARG A 1 169 ? -16.116 12.481 -2.525 1.00 82.69 169 ARG A O 1
ATOM 1364 N N . ILE A 1 170 ? -15.083 13.089 -0.634 1.00 90.06 170 ILE A N 1
ATOM 1365 C CA . ILE A 1 170 ? -13.723 12.764 -1.083 1.00 90.06 170 ILE A CA 1
ATOM 1366 C C . ILE A 1 170 ? -13.509 11.263 -1.299 1.00 90.06 170 ILE A C 1
ATOM 1368 O O . ILE A 1 170 ? -12.738 10.896 -2.175 1.00 90.06 170 ILE A O 1
ATOM 1372 N N . GLY A 1 171 ? -14.191 10.403 -0.528 1.00 86.75 171 GLY A N 1
ATOM 1373 C CA . GLY A 1 171 ? -13.957 8.958 -0.574 1.00 86.75 171 GLY A CA 1
ATOM 1374 C C . GLY A 1 171 ? -14.275 8.377 -1.950 1.00 86.75 171 GLY A C 1
ATOM 1375 O O . GLY A 1 171 ? -13.424 7.753 -2.566 1.00 86.75 171 GLY A O 1
ATOM 1376 N N . ALA A 1 172 ? -15.468 8.670 -2.475 1.00 88.75 172 ALA A N 1
ATOM 1377 C CA . ALA A 1 172 ? -15.896 8.172 -3.782 1.00 88.75 172 ALA A CA 1
ATOM 1378 C C . ALA A 1 172 ? -15.025 8.707 -4.932 1.00 88.75 172 ALA A C 1
ATOM 1380 O O . ALA A 1 172 ? -14.619 7.937 -5.805 1.00 88.75 172 ALA A O 1
ATOM 1381 N N . SER A 1 173 ? -14.703 10.005 -4.923 1.00 92.75 173 SER A N 1
ATOM 1382 C CA . SER A 1 173 ? -13.856 10.612 -5.955 1.00 92.75 173 SER A CA 1
ATOM 1383 C C . SER A 1 173 ? -12.442 10.033 -5.940 1.00 92.75 173 SER A C 1
ATOM 1385 O O . SER A 1 173 ? -11.943 9.634 -6.986 1.00 92.75 173 SER A O 1
ATOM 1387 N N . ALA A 1 174 ? -11.815 9.926 -4.765 1.00 94.81 174 ALA A N 1
ATOM 1388 C CA . ALA A 1 174 ? -10.467 9.379 -4.645 1.00 94.81 174 ALA A CA 1
ATOM 1389 C C . ALA A 1 174 ? -10.416 7.893 -5.027 1.00 94.81 174 ALA A C 1
ATOM 1391 O O . ALA A 1 174 ? -9.546 7.497 -5.796 1.00 94.81 174 ALA A O 1
ATOM 1392 N N . THR A 1 175 ? -11.388 7.083 -4.588 1.00 93.50 175 THR A N 1
ATOM 1393 C CA . THR A 1 175 ? -11.497 5.682 -5.023 1.00 93.50 175 THR A CA 1
ATOM 1394 C C . THR A 1 175 ? -11.637 5.573 -6.540 1.00 93.50 175 THR A C 1
ATOM 1396 O O . THR A 1 175 ? -11.002 4.712 -7.137 1.00 93.50 175 THR A O 1
ATOM 1399 N N . SER A 1 176 ? -12.411 6.455 -7.178 1.00 95.00 176 SER A N 1
ATOM 1400 C CA . SER A 1 176 ? -12.556 6.451 -8.640 1.00 95.00 176 SER A CA 1
ATOM 1401 C C . SER A 1 176 ? -11.229 6.742 -9.343 1.00 95.00 176 SER A C 1
ATOM 1403 O O . SER A 1 176 ? -10.904 6.068 -10.314 1.00 95.00 176 SER A O 1
ATOM 1405 N N . VAL A 1 177 ? -10.439 7.692 -8.826 1.00 97.31 177 VAL A N 1
ATOM 1406 C CA . VAL A 1 177 ? -9.088 7.981 -9.337 1.00 97.31 177 VAL A CA 1
ATOM 1407 C C . VAL A 1 177 ? -8.177 6.766 -9.175 1.00 97.31 177 VAL A C 1
ATOM 1409 O O . VAL A 1 177 ? -7.562 6.351 -10.148 1.00 97.31 177 VAL A O 1
ATOM 1412 N N . PHE A 1 178 ? -8.133 6.150 -7.991 1.00 97.31 178 PHE A N 1
ATOM 1413 C CA . PHE A 1 178 ? -7.303 4.965 -7.743 1.00 97.31 178 PHE A CA 1
ATOM 1414 C C . PHE A 1 178 ? -7.648 3.803 -8.675 1.00 97.31 178 PHE A C 1
ATOM 1416 O O . PHE A 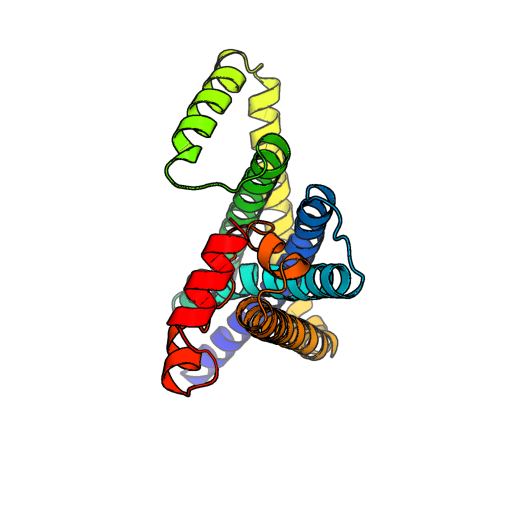1 178 ? -6.760 3.210 -9.282 1.00 97.31 178 PHE A O 1
ATOM 1423 N N . VAL A 1 179 ? -8.941 3.510 -8.827 1.00 96.44 179 VAL A N 1
ATOM 1424 C CA . VAL A 1 179 ? -9.431 2.448 -9.712 1.00 96.44 179 VAL A CA 1
ATOM 1425 C C . VAL A 1 179 ? -9.095 2.758 -11.170 1.00 96.44 179 VAL A C 1
ATOM 1427 O O . VAL A 1 179 ? -8.622 1.879 -11.887 1.00 96.44 179 VAL A O 1
ATOM 1430 N N . LEU A 1 180 ? -9.296 4.004 -11.607 1.00 98.00 180 LEU A N 1
ATOM 1431 C CA . LEU A 1 180 ? -8.954 4.419 -12.963 1.00 98.00 180 LEU A CA 1
ATOM 1432 C C . LEU A 1 180 ? -7.451 4.286 -13.222 1.00 98.00 180 LEU A C 1
ATOM 1434 O O . LEU A 1 180 ? -7.075 3.738 -14.253 1.00 98.00 180 LEU A O 1
ATOM 1438 N N . CYS A 1 181 ? -6.601 4.731 -12.294 1.00 98.12 181 CYS A N 1
ATOM 1439 C CA . CYS A 1 181 ? -5.151 4.582 -12.399 1.00 98.12 181 CYS A CA 1
ATOM 1440 C C . CYS A 1 181 ? -4.736 3.110 -12.481 1.00 98.12 181 CYS A C 1
ATOM 1442 O O . CYS A 1 181 ? -3.963 2.765 -13.366 1.00 98.12 181 CYS A O 1
ATOM 1444 N N . PHE A 1 182 ? -5.302 2.241 -11.638 1.00 96.44 182 PHE A N 1
ATOM 1445 C CA . PHE A 1 182 ? -5.017 0.803 -11.647 1.00 96.44 182 PHE A CA 1
ATOM 1446 C C . PHE A 1 182 ? -5.365 0.142 -12.987 1.00 96.44 182 PHE A C 1
ATOM 1448 O O . PHE A 1 182 ? -4.546 -0.557 -13.577 1.00 96.44 182 PHE A O 1
ATOM 1455 N N . PHE A 1 183 ? -6.565 0.382 -13.522 1.00 96.19 183 PHE A N 1
ATOM 1456 C CA . PHE A 1 183 ? -6.924 -0.183 -14.824 1.00 96.19 183 PHE A CA 1
ATOM 1457 C C . PHE A 1 183 ? -6.121 0.445 -15.966 1.00 96.19 183 PHE A C 1
ATOM 1459 O O . PHE A 1 183 ? -5.709 -0.263 -16.880 1.00 96.19 183 PHE A O 1
ATOM 1466 N N . THR A 1 184 ? -5.866 1.753 -15.914 1.00 97.00 184 THR A N 1
ATOM 1467 C CA . THR A 1 184 ? -5.092 2.449 -16.949 1.00 97.00 184 THR A CA 1
ATOM 1468 C C . THR A 1 184 ? -3.648 1.961 -16.989 1.00 97.00 184 THR A C 1
ATOM 1470 O O . THR A 1 184 ? -3.129 1.768 -18.087 1.00 97.00 184 THR A O 1
ATOM 1473 N N . SER A 1 185 ? -3.005 1.712 -15.841 1.00 95.38 185 SER A N 1
ATOM 1474 C CA . SER A 1 185 ? -1.647 1.162 -15.822 1.00 95.38 185 SER A CA 1
ATOM 1475 C C . SER A 1 185 ? -1.623 -0.235 -16.432 1.00 95.38 185 SER A C 1
ATOM 1477 O O . SER A 1 185 ? -0.842 -0.473 -17.346 1.00 95.38 185 SER A O 1
ATOM 1479 N N . HIS A 1 186 ? -2.541 -1.127 -16.051 1.00 93.25 186 HIS A N 1
ATOM 1480 C CA . HIS A 1 186 ? -2.605 -2.469 -16.633 1.00 93.25 186 HIS A CA 1
ATOM 1481 C C . HIS A 1 186 ? -2.912 -2.474 -18.135 1.00 93.25 186 HIS A C 1
ATOM 1483 O O . HIS A 1 186 ? -2.288 -3.229 -18.873 1.00 93.25 186 HIS A O 1
ATOM 1489 N N . LEU A 1 187 ? -3.836 -1.634 -18.611 1.00 94.94 187 LEU A N 1
ATOM 1490 C CA . LEU A 1 187 ? -4.141 -1.533 -20.043 1.00 94.94 187 LEU A CA 1
ATOM 1491 C C . LEU A 1 187 ? -2.958 -0.969 -20.837 1.00 94.94 187 LEU A C 1
ATOM 1493 O O . LEU A 1 187 ? -2.622 -1.504 -21.890 1.00 94.94 187 LEU A O 1
ATOM 1497 N N . THR A 1 188 ? -2.310 0.077 -20.317 1.00 93.56 188 THR A N 1
ATOM 1498 C CA . THR A 1 188 ? -1.100 0.654 -20.922 1.00 93.56 188 THR A CA 1
ATOM 1499 C C . THR A 1 188 ? 0.026 -0.373 -20.968 1.00 93.56 188 THR A C 1
ATOM 1501 O O . THR A 1 188 ? 0.698 -0.495 -21.986 1.00 93.56 188 THR A O 1
ATOM 1504 N N . HIS A 1 189 ? 0.196 -1.154 -19.901 1.00 92.56 189 HIS A N 1
ATOM 1505 C CA . HIS A 1 189 ? 1.184 -2.222 -19.850 1.00 92.56 189 HIS A CA 1
ATOM 1506 C C . HIS A 1 189 ? 0.902 -3.319 -20.885 1.00 92.56 189 HIS A C 1
ATOM 1508 O O . HIS A 1 189 ? 1.793 -3.717 -21.622 1.00 92.56 189 HIS A O 1
ATOM 1514 N N . VAL A 1 190 ? -0.351 -3.776 -20.993 1.00 90.25 190 VAL A N 1
ATOM 1515 C CA . VAL A 1 190 ? -0.764 -4.775 -21.994 1.00 90.25 190 VAL A CA 1
ATOM 1516 C C . VAL A 1 190 ? -0.480 -4.295 -23.420 1.00 90.25 190 VAL A C 1
ATOM 1518 O O . VAL A 1 190 ? -0.042 -5.082 -24.253 1.00 90.25 190 VAL A O 1
ATOM 1521 N N . TRP A 1 191 ? -0.719 -3.013 -23.707 1.00 93.50 191 TRP A N 1
ATOM 1522 C CA . TRP A 1 191 ? -0.351 -2.410 -24.989 1.00 93.50 191 TRP A CA 1
ATOM 1523 C C . TRP A 1 191 ? 1.171 -2.368 -25.190 1.00 93.50 191 TRP A C 1
ATOM 1525 O O . TRP A 1 191 ? 1.651 -2.762 -26.249 1.00 93.50 191 TRP A O 1
ATOM 1535 N N . ALA A 1 192 ? 1.929 -1.945 -24.176 1.00 91.06 192 ALA A N 1
ATOM 1536 C CA . ALA A 1 192 ? 3.385 -1.870 -24.253 1.00 91.06 192 ALA A CA 1
ATOM 1537 C C . ALA A 1 192 ? 4.030 -3.247 -24.481 1.00 91.06 192 ALA A C 1
ATOM 1539 O O . ALA A 1 192 ? 4.932 -3.365 -25.301 1.00 91.06 192 ALA A O 1
ATOM 1540 N N . ASP A 1 193 ? 3.532 -4.293 -23.822 1.00 86.25 193 ASP A N 1
ATOM 1541 C CA . ASP A 1 193 ? 3.982 -5.678 -24.012 1.00 86.25 193 ASP A CA 1
ATOM 1542 C C . ASP A 1 193 ? 3.667 -6.208 -25.424 1.00 86.25 193 ASP A C 1
ATOM 1544 O O . ASP A 1 193 ? 4.452 -6.976 -25.985 1.00 86.25 193 ASP A O 1
ATOM 1548 N N . ALA A 1 194 ? 2.553 -5.776 -26.027 1.00 87.38 194 ALA A N 1
ATOM 1549 C CA . ALA A 1 194 ? 2.175 -6.146 -27.393 1.00 87.38 194 ALA A CA 1
ATOM 1550 C C . ALA A 1 194 ? 3.058 -5.475 -28.459 1.00 87.38 194 ALA A C 1
ATOM 1552 O O . ALA A 1 194 ? 3.442 -6.124 -29.428 1.00 87.38 194 ALA A O 1
ATOM 1553 N N . GLU A 1 195 ? 3.400 -4.202 -28.259 1.00 88.62 195 GLU A N 1
ATOM 1554 C CA . GLU A 1 195 ? 4.242 -3.408 -29.167 1.00 88.62 195 GLU A CA 1
ATOM 1555 C C . GLU A 1 195 ? 5.746 -3.517 -28.861 1.00 88.62 195 GLU A C 1
ATOM 1557 O O . GLU A 1 195 ? 6.548 -2.822 -29.482 1.00 88.62 195 GLU A O 1
ATOM 1562 N N . LEU A 1 196 ? 6.142 -4.354 -27.890 1.00 87.75 196 LEU A N 1
ATOM 1563 C CA . LEU A 1 196 ? 7.525 -4.461 -27.403 1.00 87.75 196 LEU A CA 1
ATOM 1564 C C . LEU A 1 196 ? 8.111 -3.093 -26.988 1.00 87.75 196 LEU A C 1
ATOM 1566 O O . LEU A 1 196 ? 9.280 -2.788 -27.221 1.00 87.75 196 LEU A O 1
ATOM 1570 N N . TYR A 1 197 ? 7.289 -2.241 -26.369 1.00 89.94 197 TYR A N 1
ATOM 1571 C CA . TYR A 1 197 ? 7.695 -0.916 -25.913 1.00 89.94 197 TYR A CA 1
ATOM 1572 C C . TYR A 1 197 ? 8.472 -0.996 -24.590 1.00 89.94 197 TYR A C 1
ATOM 1574 O O . TYR A 1 197 ? 7.933 -0.785 -23.497 1.00 89.94 197 TYR A O 1
ATOM 1582 N N . GLU A 1 198 ? 9.772 -1.264 -24.719 1.00 90.31 198 GLU A N 1
ATOM 1583 C CA . GLU A 1 198 ? 10.704 -1.487 -23.609 1.00 90.31 198 GLU A CA 1
ATOM 1584 C C . GLU A 1 198 ? 10.683 -0.435 -22.485 1.00 90.31 198 GLU A C 1
ATOM 1586 O O . GLU A 1 198 ? 10.688 -0.837 -21.321 1.00 90.31 198 GLU A O 1
ATOM 1591 N N . PRO A 1 199 ? 10.582 0.889 -22.744 1.00 92.88 199 PRO A N 1
ATOM 1592 C CA . PRO A 1 199 ? 10.604 1.885 -21.666 1.00 92.88 199 PRO A CA 1
ATOM 1593 C C . PRO A 1 199 ? 9.490 1.729 -20.614 1.00 92.88 199 PRO A C 1
ATOM 1595 O O . PRO A 1 199 ? 9.595 2.288 -19.520 1.00 92.88 199 PRO A O 1
ATOM 1598 N N . ILE A 1 200 ? 8.408 1.010 -20.942 1.00 92.06 200 ILE A N 1
ATOM 1599 C CA . ILE A 1 200 ? 7.327 0.667 -20.007 1.00 92.06 200 ILE A CA 1
ATOM 1600 C C . ILE A 1 200 ? 7.530 -0.731 -19.420 1.00 92.06 200 ILE A C 1
ATOM 1602 O O . ILE A 1 200 ? 7.443 -0.872 -18.204 1.00 92.06 200 ILE A O 1
ATOM 1606 N N . THR A 1 201 ? 7.815 -1.740 -20.246 1.00 89.44 201 THR A N 1
ATOM 1607 C CA . THR A 1 201 ? 7.919 -3.143 -19.795 1.00 89.44 201 THR A CA 1
ATOM 1608 C C . THR A 1 201 ? 9.166 -3.411 -18.950 1.00 89.44 201 THR A C 1
ATOM 1610 O O . THR A 1 201 ? 9.196 -4.344 -18.160 1.00 89.44 201 THR A O 1
ATOM 1613 N N . GLN A 1 202 ? 10.210 -2.584 -19.052 1.00 89.06 202 GLN A N 1
ATOM 1614 C CA . GLN A 1 202 ? 11.370 -2.668 -18.155 1.00 89.06 202 GLN A CA 1
ATOM 1615 C C . GLN A 1 202 ? 11.055 -2.200 -16.716 1.00 89.06 202 GLN A C 1
ATOM 1617 O O . GLN A 1 202 ? 11.878 -2.382 -15.823 1.00 89.06 202 GLN A O 1
ATOM 1622 N N . GLN A 1 203 ? 9.882 -1.604 -16.461 1.00 89.06 203 GLN A N 1
ATOM 1623 C CA . GLN A 1 203 ? 9.469 -1.142 -15.125 1.00 89.06 203 GLN A CA 1
ATOM 1624 C C . GLN A 1 203 ? 8.707 -2.206 -14.314 1.00 89.06 203 GLN A C 1
ATOM 1626 O O . GLN A 1 203 ? 8.180 -1.893 -13.244 1.00 89.06 203 GLN A O 1
ATOM 1631 N N . ASP A 1 204 ? 8.614 -3.441 -14.812 1.00 84.25 204 ASP A N 1
ATOM 1632 C CA . ASP A 1 204 ? 7.800 -4.510 -14.219 1.00 84.25 204 ASP A CA 1
ATOM 1633 C C . ASP A 1 204 ? 8.233 -4.880 -12.800 1.00 84.25 204 ASP A C 1
ATOM 1635 O O . ASP A 1 204 ? 7.390 -5.128 -11.943 1.00 84.25 204 ASP A O 1
ATOM 1639 N N . ASP A 1 205 ? 9.535 -4.818 -12.525 1.00 83.44 205 ASP A N 1
ATOM 1640 C CA . ASP A 1 205 ? 10.121 -5.140 -11.221 1.00 83.44 205 ASP A CA 1
ATOM 1641 C C . ASP A 1 205 ? 10.336 -3.895 -10.339 1.00 83.44 205 ASP A C 1
ATOM 1643 O O . ASP A 1 205 ? 11.149 -3.912 -9.416 1.00 83.44 205 ASP A O 1
ATOM 1647 N N . MET A 1 206 ? 9.649 -2.782 -10.627 1.00 88.19 206 MET A N 1
ATOM 1648 C CA . MET A 1 206 ? 9.798 -1.534 -9.867 1.00 88.19 206 MET A CA 1
ATOM 1649 C C . MET A 1 206 ? 9.051 -1.549 -8.526 1.00 88.19 206 MET A C 1
ATOM 1651 O O . MET A 1 206 ? 9.469 -0.896 -7.565 1.00 88.19 206 MET A O 1
ATOM 1655 N N . PHE A 1 207 ? 7.903 -2.232 -8.463 1.00 90.69 207 PHE A N 1
ATOM 1656 C CA . PHE A 1 207 ? 7.057 -2.259 -7.271 1.00 90.69 207 PHE A CA 1
ATOM 1657 C C . PHE A 1 207 ? 6.896 -3.668 -6.697 1.00 90.69 207 PHE A C 1
ATOM 1659 O O . PHE A 1 207 ? 6.694 -4.632 -7.444 1.00 90.69 207 PHE A O 1
ATOM 1666 N N . PRO A 1 208 ? 6.859 -3.806 -5.359 1.00 88.81 208 PRO A N 1
ATOM 1667 C CA . PRO A 1 208 ? 6.743 -5.111 -4.731 1.00 88.81 208 PRO A CA 1
ATOM 1668 C C . PRO A 1 208 ? 5.388 -5.732 -5.021 1.00 88.81 208 PRO A C 1
ATOM 1670 O O . PRO A 1 208 ? 4.366 -5.038 -5.040 1.00 88.81 208 PRO A O 1
ATOM 1673 N N . LEU A 1 209 ? 5.373 -7.058 -5.179 1.00 79.00 209 LEU A N 1
ATOM 1674 C CA . LEU A 1 209 ? 4.164 -7.836 -5.474 1.00 79.00 209 LEU A CA 1
ATOM 1675 C C . LEU A 1 209 ? 3.420 -7.344 -6.727 1.00 79.00 209 LEU A C 1
ATOM 1677 O O . LEU A 1 209 ? 2.219 -7.591 -6.867 1.00 79.00 209 LEU A O 1
ATOM 1681 N N . SER A 1 210 ? 4.103 -6.624 -7.620 1.00 70.62 210 SER A N 1
ATOM 1682 C CA . SER A 1 210 ? 3.541 -6.255 -8.907 1.00 70.62 210 SER A CA 1
ATOM 1683 C C . SER A 1 210 ? 3.774 -7.396 -9.894 1.00 70.62 210 SER A C 1
ATOM 1685 O O . SER A 1 210 ? 4.874 -7.909 -10.054 1.00 70.62 210 SER A O 1
ATOM 1687 N N . TYR A 1 211 ? 2.681 -7.850 -10.499 1.00 59.38 211 TYR A N 1
ATOM 1688 C CA . TYR A 1 211 ? 2.702 -8.760 -11.635 1.00 59.38 211 TYR A CA 1
ATOM 1689 C C . TYR A 1 211 ? 1.848 -8.096 -12.708 1.00 59.38 211 TYR A C 1
ATOM 1691 O O . TYR A 1 211 ? 0.618 -8.251 -12.700 1.00 59.38 211 TYR A O 1
ATOM 1699 N N . PRO A 1 212 ? 2.456 -7.264 -13.568 1.00 57.53 212 PRO A N 1
ATOM 1700 C CA . PRO A 1 212 ? 1.736 -6.610 -14.643 1.00 57.53 212 PRO A CA 1
ATOM 1701 C C . PRO A 1 212 ? 1.018 -7.653 -15.502 1.00 57.53 212 PRO A C 1
ATOM 1703 O O . PRO A 1 212 ? 1.528 -8.740 -15.779 1.00 57.53 212 PRO A O 1
ATOM 1706 N N . THR A 1 213 ? -0.228 -7.362 -15.877 1.00 56.12 213 THR A N 1
ATOM 1707 C CA . THR A 1 213 ? -1.020 -8.301 -16.673 1.00 56.12 213 THR A CA 1
ATOM 1708 C C . THR A 1 213 ? -0.372 -8.443 -18.046 1.00 56.12 213 THR A C 1
ATOM 1710 O O . THR A 1 213 ? -0.219 -7.454 -18.760 1.00 56.12 213 THR A O 1
ATOM 1713 N N . THR A 1 214 ? -0.031 -9.673 -18.423 1.00 55.72 214 THR A N 1
ATOM 1714 C CA . THR A 1 214 ? 0.430 -10.026 -19.768 1.00 55.72 214 THR A CA 1
ATOM 1715 C C . THR A 1 214 ? -0.705 -10.743 -20.497 1.00 55.72 214 THR A C 1
ATOM 1717 O O . THR A 1 214 ? -1.293 -11.700 -19.993 1.00 55.72 214 THR A O 1
ATOM 1720 N N 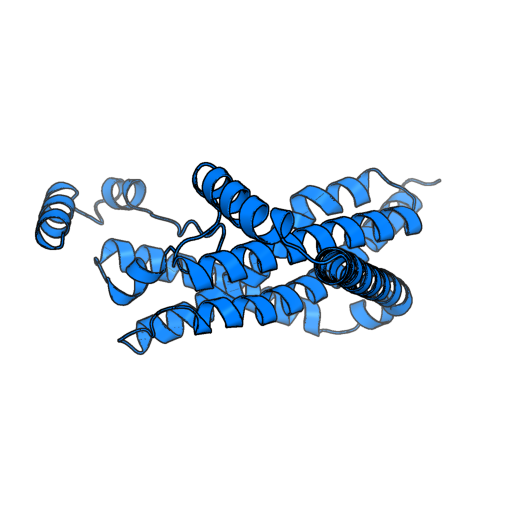. ALA A 1 215 ? -1.076 -10.258 -21.684 1.00 52.25 215 ALA A N 1
ATOM 1721 C CA . ALA A 1 215 ? -2.213 -10.783 -22.450 1.00 52.25 215 ALA A CA 1
ATOM 1722 C C . ALA A 1 215 ? -1.788 -11.689 -23.620 1.00 52.25 215 ALA A C 1
ATOM 1724 O O . ALA A 1 215 ? -2.611 -11.996 -24.485 1.00 52.25 215 ALA A O 1
ATOM 1725 N N . LYS A 1 216 ? -0.528 -12.150 -23.634 1.00 54.22 216 LYS A N 1
ATOM 1726 C CA . LYS A 1 216 ? 0.123 -12.859 -24.755 1.00 54.22 216 LYS A CA 1
ATOM 1727 C C . LYS A 1 216 ? -0.743 -13.975 -25.343 1.00 54.22 216 LYS A C 1
ATOM 1729 O O . LYS A 1 216 ? -1.019 -13.994 -26.539 1.00 54.22 216 LYS A O 1
ATOM 1734 N N . THR A 1 217 ? -1.280 -14.851 -24.495 1.00 56.62 217 THR A N 1
ATOM 1735 C CA . THR A 1 217 ? -2.108 -15.990 -24.923 1.00 56.62 217 THR A CA 1
ATOM 1736 C C . THR A 1 217 ? -3.474 -15.573 -25.485 1.00 56.62 217 THR A C 1
ATOM 1738 O O . THR A 1 217 ? -4.007 -16.238 -26.371 1.00 56.62 217 THR A O 1
ATOM 1741 N N . LEU A 1 218 ? -4.064 -14.476 -24.992 1.00 57.50 218 LEU A N 1
ATOM 1742 C CA . LEU A 1 218 ? -5.355 -13.965 -25.472 1.00 57.50 218 LEU A CA 1
ATOM 1743 C C . LEU A 1 218 ? -5.213 -13.183 -26.780 1.00 57.50 218 LEU A C 1
ATOM 1745 O O . LEU A 1 218 ? -6.065 -13.329 -27.657 1.00 57.50 218 LEU A O 1
ATOM 1749 N N . MET A 1 219 ? -4.146 -12.395 -26.916 1.00 57.34 219 MET A N 1
ATOM 1750 C CA . MET A 1 219 ? -3.834 -11.629 -28.123 1.00 57.34 219 MET A CA 1
ATOM 1751 C C . MET A 1 219 ? -3.444 -12.544 -29.284 1.00 57.34 219 MET A C 1
ATOM 1753 O O . MET A 1 219 ? -3.992 -12.388 -30.373 1.00 57.34 219 MET A O 1
ATOM 1757 N N . ALA A 1 220 ? -2.622 -13.568 -29.030 1.00 57.62 220 ALA A N 1
ATOM 1758 C CA . ALA A 1 220 ? -2.314 -14.612 -30.008 1.00 57.62 220 ALA A CA 1
ATOM 1759 C C . ALA A 1 220 ? -3.580 -15.355 -30.470 1.00 57.62 220 ALA A C 1
ATOM 1761 O O . ALA A 1 220 ? -3.802 -15.557 -31.660 1.00 57.62 2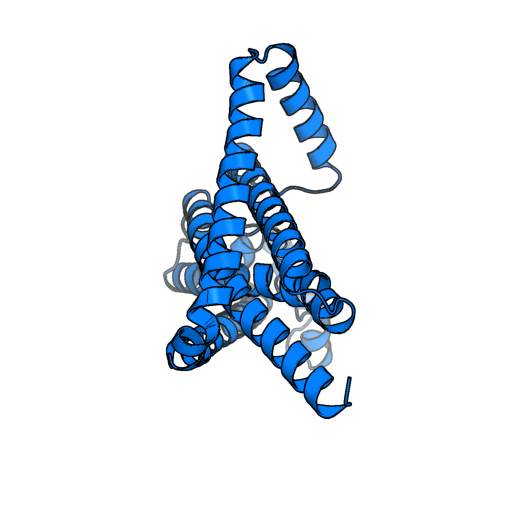20 ALA A O 1
ATOM 1762 N N . LYS A 1 221 ? -4.474 -15.702 -29.533 1.00 55.97 221 LYS A N 1
ATOM 1763 C CA . LYS A 1 221 ? -5.724 -16.413 -29.845 1.00 55.97 221 LYS A CA 1
ATOM 1764 C C . LYS A 1 221 ? -6.699 -15.600 -30.707 1.00 55.97 221 LYS A C 1
ATOM 1766 O O . LYS A 1 221 ? -7.472 -16.194 -31.453 1.00 55.97 221 LYS A O 1
ATOM 1771 N N . HIS A 1 222 ? -6.685 -14.273 -30.598 1.00 69.44 222 HIS A N 1
ATOM 1772 C CA . HIS A 1 222 ? -7.526 -13.384 -31.409 1.00 69.44 222 HIS A CA 1
ATOM 1773 C C . HIS A 1 222 ? -6.784 -12.792 -32.620 1.00 69.44 222 HIS A C 1
ATOM 1775 O O . HIS A 1 222 ? -7.343 -11.941 -33.305 1.00 69.44 222 HIS A O 1
ATOM 1781 N N . GLY A 1 223 ? -5.557 -13.249 -32.902 1.00 58.66 223 GLY A N 1
ATOM 1782 C CA . GLY A 1 223 ? -4.784 -12.848 -34.080 1.00 58.66 223 GLY A CA 1
ATOM 1783 C C . GLY A 1 223 ? -4.202 -11.434 -34.022 1.00 58.66 223 GLY A C 1
ATOM 1784 O O . GLY A 1 223 ? -3.854 -10.889 -35.062 1.00 58.66 223 GLY A O 1
ATOM 1785 N N . PHE A 1 224 ? -4.106 -10.828 -32.835 1.00 61.00 224 PHE A N 1
ATOM 1786 C CA . PHE A 1 224 ? -3.494 -9.504 -32.661 1.00 61.00 224 PHE A CA 1
ATOM 1787 C C . PHE A 1 224 ? -1.961 -9.549 -32.657 1.00 61.00 224 PHE A C 1
ATOM 1789 O O . PHE A 1 224 ? -1.333 -8.519 -32.867 1.00 61.00 224 PHE A O 1
ATOM 1796 N N . ILE A 1 225 ? -1.363 -10.720 -32.411 1.00 58.31 225 ILE A N 1
ATOM 1797 C CA . ILE A 1 225 ? 0.089 -10.929 -32.398 1.00 58.31 225 ILE A CA 1
ATOM 1798 C C . ILE A 1 225 ? 0.382 -12.260 -33.093 1.00 58.31 225 ILE A C 1
ATOM 1800 O O . ILE A 1 225 ? -0.217 -13.279 -32.740 1.00 58.31 225 ILE A O 1
ATOM 1804 N N . ASP A 1 226 ? 1.303 -12.252 -34.056 1.00 66.75 226 ASP A N 1
ATOM 1805 C CA . ASP A 1 226 ? 1.877 -13.473 -34.618 1.00 66.75 226 ASP A CA 1
ATOM 1806 C C . ASP A 1 226 ? 3.010 -13.969 -33.703 1.00 66.75 226 ASP A C 1
ATOM 1808 O O . ASP A 1 226 ? 3.993 -13.272 -33.435 1.00 66.75 226 ASP A O 1
ATOM 1812 N N . VAL A 1 227 ? 2.815 -15.165 -33.146 1.00 61.75 227 VAL A N 1
ATOM 1813 C CA . VAL A 1 227 ? 3.644 -15.721 -32.068 1.00 61.75 227 VAL A CA 1
ATOM 1814 C C . VAL A 1 227 ? 5.069 -15.986 -32.553 1.00 61.75 227 VAL A C 1
ATOM 1816 O O . VAL A 1 227 ? 6.010 -15.789 -31.785 1.00 61.75 227 VAL A O 1
ATOM 1819 N N . GLU A 1 228 ? 5.244 -16.377 -33.819 1.00 62.06 228 GLU A N 1
ATOM 1820 C CA . GLU A 1 228 ? 6.563 -16.671 -34.389 1.00 62.06 228 GLU A CA 1
ATOM 1821 C C . GLU A 1 228 ? 7.374 -15.392 -34.635 1.00 62.06 228 GLU A C 1
ATOM 1823 O O . GLU A 1 228 ? 8.536 -15.315 -34.231 1.00 62.06 228 GLU A O 1
ATOM 1828 N N . SER A 1 229 ? 6.764 -14.349 -35.211 1.00 60.38 229 SER A N 1
ATOM 1829 C CA . SER A 1 229 ? 7.445 -13.065 -35.426 1.00 60.38 229 SER A CA 1
ATOM 1830 C C . SER A 1 229 ? 7.772 -12.353 -34.115 1.00 60.38 229 SER A C 1
ATOM 1832 O O . SER A 1 229 ? 8.834 -11.744 -33.993 1.00 60.38 229 SER A O 1
ATOM 1834 N N . TYR A 1 230 ? 6.887 -12.457 -33.120 1.00 59.19 230 TYR A N 1
ATOM 1835 C CA . TYR A 1 230 ? 7.084 -11.861 -31.801 1.00 59.19 230 TYR A CA 1
ATOM 1836 C C . TYR A 1 230 ? 8.223 -12.547 -31.034 1.00 59.19 230 TYR A C 1
ATOM 1838 O O . TYR A 1 230 ? 9.091 -11.869 -30.490 1.00 59.19 230 TYR A O 1
ATOM 1846 N N . GLN A 1 231 ? 8.284 -13.886 -31.039 1.00 64.56 231 GLN A N 1
ATOM 1847 C CA . GLN A 1 231 ? 9.402 -14.623 -30.435 1.00 64.56 231 GLN A CA 1
ATOM 1848 C C . GLN A 1 231 ? 10.732 -14.333 -31.140 1.00 64.56 231 GLN A C 1
ATOM 1850 O O . GLN A 1 231 ? 11.752 -14.189 -30.469 1.00 64.56 231 GLN A O 1
ATOM 1855 N N . ALA A 1 232 ? 10.724 -14.194 -32.468 1.00 64.31 232 ALA A N 1
ATOM 1856 C CA . ALA A 1 232 ? 11.915 -13.833 -33.232 1.00 64.31 232 ALA A CA 1
ATOM 1857 C C . ALA A 1 232 ? 12.403 -12.407 -32.917 1.00 64.31 232 ALA A C 1
ATOM 1859 O O . ALA A 1 232 ? 13.601 -12.196 -32.756 1.00 64.31 232 ALA A O 1
ATOM 1860 N N . GLN A 1 233 ? 11.496 -11.433 -32.786 1.00 62.25 233 GLN A N 1
ATOM 1861 C CA . GLN A 1 233 ? 11.841 -10.065 -32.380 1.00 62.25 233 GLN A CA 1
ATOM 1862 C C . GLN A 1 233 ? 12.354 -10.007 -30.942 1.00 62.25 233 GLN A C 1
ATOM 1864 O O . GLN A 1 233 ? 13.372 -9.373 -30.688 1.00 62.25 233 GLN A O 1
ATOM 1869 N N . GLN A 1 234 ? 11.724 -10.733 -30.018 1.00 61.28 234 GLN A N 1
ATOM 1870 C CA . GLN A 1 234 ? 12.183 -10.807 -28.634 1.00 61.28 234 GLN A CA 1
ATOM 1871 C C . GLN A 1 234 ? 13.577 -11.450 -28.521 1.00 61.28 234 GLN A C 1
ATOM 1873 O O . GLN A 1 234 ? 14.395 -10.993 -27.732 1.00 61.28 234 GLN A O 1
ATOM 1878 N N . GLN A 1 235 ? 13.881 -12.472 -29.329 1.00 66.12 235 GLN A N 1
ATOM 1879 C CA . GLN A 1 235 ? 15.221 -13.074 -29.399 1.00 66.12 235 GLN A CA 1
ATOM 1880 C C . GLN A 1 235 ? 16.280 -12.161 -30.028 1.00 66.12 235 GLN A C 1
ATOM 1882 O O . GLN A 1 235 ? 17.461 -12.381 -29.797 1.00 66.12 235 GLN A O 1
ATOM 1887 N N . MET A 1 236 ? 15.881 -11.172 -30.832 1.00 61.72 236 MET A N 1
ATOM 1888 C CA . MET A 1 236 ? 16.797 -10.173 -31.394 1.00 61.72 236 MET A CA 1
ATOM 1889 C C . MET A 1 236 ? 17.071 -9.002 -30.437 1.00 61.72 236 MET A C 1
ATOM 1891 O O . MET A 1 236 ? 18.050 -8.288 -30.640 1.00 61.72 236 MET A O 1
ATOM 1895 N N . LEU A 1 237 ? 16.207 -8.793 -29.438 1.00 57.00 237 LEU A N 1
ATOM 1896 C CA . LEU A 1 237 ? 16.320 -7.729 -28.431 1.00 57.00 237 LEU A CA 1
ATOM 1897 C C . LEU A 1 237 ? 16.995 -8.195 -27.122 1.00 57.00 237 LEU A C 1
ATOM 1899 O O . LEU A 1 237 ? 17.404 -7.349 -26.330 1.00 57.00 237 LEU A O 1
ATOM 1903 N N . MET A 1 238 ? 17.122 -9.512 -26.898 1.00 50.09 238 MET A N 1
ATOM 1904 C CA . MET A 1 238 ? 17.897 -10.121 -25.796 1.00 50.09 238 MET A CA 1
ATOM 1905 C C . MET A 1 238 ? 19.345 -10.405 -26.198 1.00 50.09 238 MET A C 1
ATOM 1907 O O . MET A 1 238 ? 20.221 -10.288 -25.312 1.00 50.09 238 MET A O 1
#

Sequence (238 aa):
MGKHQRRDKIARLISWGHWFTFINILLCLALGSLYLEASPPSETALATLYSVVNWIGHFAFLPFVFFIILIFPLCLVLPYARILRGWAALIGSLGIVALVADLLFYRQYGYHLNSYSLAQMAKDAETVFAGASFLIILGVLLGFLVLLGFELLVANYTWKHLQELQRRRIGASATSVFVLCFFTSHLTHVWADAELYEPITQQDDMFPLSYPTTAKTLMAKHGFIDVESYQAQQQMLM

Mean predicted aligned error: 7.42 Å

Secondary structure (DSSP, 8-state):
--HHHHHHHHHHHHHHHHHHHHHHHHHHHHHHHHHHHHSPPPSSHHHHHHHHHHHHHHHHHHHHHHIIIIIHHHHHH---HHHHHHHHHHHHHHHHHHHHHHHHHHHHHSS---TTHHHHHHHHHHHHHHT--HHHHHHHHHHHHHHHHHHHHHHHHHHHTHHHHHH-THHHHHHHHHHHHHHHHHHHHHH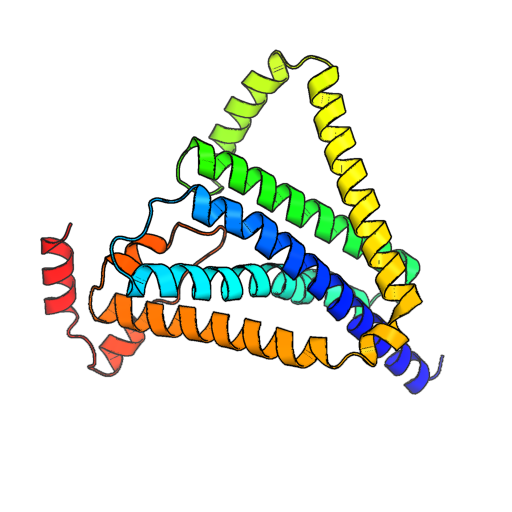HHHTT-HHHHTTTTSSTT------HHHHHHTTSS-HHHHHHHHHHH-

pLDDT: mean 87.48, std 12.47, range [50.09, 98.44]

Radius of gyration: 21.39 Å; Cα contacts (8 Å, |Δi|>4): 185; chains: 1; bounding box: 60×31×58 Å